Protein AF-A0A2G2F8B9-F1 (afdb_monomer)

Nearest PDB structures (foldseek):
  2kf2-assembly1_A  TM=2.746E-01  e=1.356E+00  Streptomyces coelicolor A3(2)

Mean predicted aligned error: 9.63 Å

Sequence (212 aa):
MRTIKKLKYPLVLLIILLTFEVNGQIKNQSVFVSFLTQANLPSCFQSLEQNHVDELFTFGKTRVERFEISSNYDDMEDVLELNSRENCHDTKRLQIKYVSYLSGEYIFLFREHKDGEHNYGTVKLYEYKDSLWTQGTKITISWKELFDIDEEKLEDLREIDQYPKCMMTFKKTGMRIEIPWELYTYVDGSESNGYVQGRGKQPITIRYSYFL

pLDDT: mean 80.04, std 16.02, range [35.78, 96.56]

Foldseek 3Di:
DDDPPDDPPPVVVVVVVVVVLVVLVVVLLVVVLLDLQADPDQPVSPQDDSVQSVCCVPPQWDDDDPWIKGWDADSQLRKIKIAIPDDSPFFGIWIWGWDQDPVATKIWIWTQTDQLDQFRIKIWMWTQDPSHTDTDDIDTHGLCVVQVDDPVVSVVCNVVSNRFDWDWDRGNFAIWIAGDPVLVPPDDDDPDDRTHDPPDDPRDGDGPVVVD

Solvent-accessible surface area (backbone atoms only — not comparable to full-atom values): 12556 Å² total; per-residue (Å²): 138,85,83,82,87,78,79,80,59,63,64,55,52,49,52,52,54,53,54,53,55,54,53,54,54,54,53,55,51,53,51,52,50,57,42,56,67,66,48,93,51,63,78,84,52,58,80,42,46,71,70,45,50,54,32,25,76,74,68,34,33,34,76,55,94,92,39,46,39,36,41,49,75,42,79,90,49,40,33,43,35,44,40,59,81,52,86,36,93,61,48,58,40,36,38,37,34,63,48,81,53,99,90,46,45,35,36,42,40,36,38,33,32,35,91,85,53,80,38,52,27,36,42,35,34,28,39,60,52,96,94,39,75,42,79,62,60,75,46,77,42,40,47,38,78,77,53,77,45,58,69,70,61,52,49,55,28,53,77,71,73,55,73,85,69,70,45,77,45,80,43,85,71,23,42,34,40,37,69,57,71,83,51,62,68,60,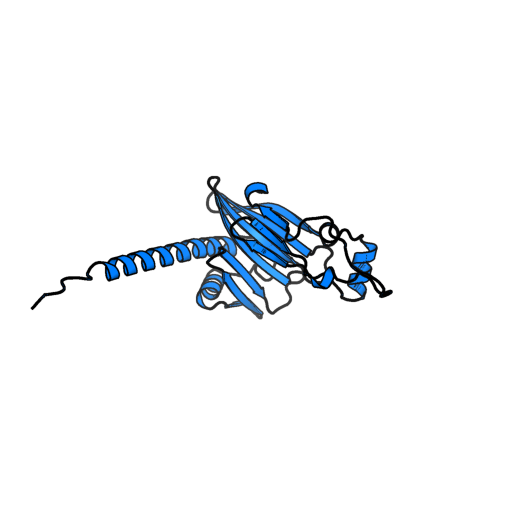77,87,88,71,102,68,86,56,60,55,87,71,94,62,78,76,66,42,70,50,47,54,77,81,80,108

Secondary structure (DSSP, 8-state):
-------SHHHHHHHHHHHHHHHHHHHHHHHHHHHHHHS---HHHHT--HHHHHHHHHHSEEEETTEEEEEEEETTTTEEEEEESS--SSEEEEEEEEEEETTEEEEEEEEEEPTTSSEEEEEEEEEEETTEEEEEEEEEEEHHHHHT--HHHHHHHHHTT-PPP-EEEEETTEEEEE--GGGT---SS-SS-------SPSSEEEEGGGT-

Radius of gyration: 21.94 Å; Cα contacts (8 Å, |Δi|>4): 313; chains: 1; bounding box: 71×53×57 Å

Structure (mmCIF, N/CA/C/O backbone):
data_AF-A0A2G2F8B9-F1
#
_entry.id   AF-A0A2G2F8B9-F1
#
loop_
_atom_site.group_PDB
_atom_site.id
_atom_site.type_symbol
_atom_site.label_atom_id
_atom_site.label_alt_id
_atom_site.label_comp_id
_atom_site.label_asym_id
_atom_site.label_entity_id
_atom_site.label_seq_id
_atom_site.pdbx_PDB_ins_code
_atom_site.Cartn_x
_atom_site.Cartn_y
_atom_site.Cartn_z
_atom_site.occupancy
_atom_site.B_iso_or_equiv
_atom_site.auth_seq_id
_atom_site.auth_comp_id
_atom_site.auth_asym_id
_atom_site.auth_atom_id
_atom_site.pdbx_PDB_model_num
ATOM 1 N N . MET A 1 1 ? -51.353 38.972 9.503 1.00 42.19 1 MET A N 1
ATOM 2 C CA . MET A 1 1 ? -50.030 38.475 9.948 1.00 42.19 1 MET A CA 1
ATOM 3 C C . MET A 1 1 ? -50.022 36.954 9.861 1.00 42.19 1 MET A C 1
ATOM 5 O O . MET A 1 1 ? -50.798 36.325 10.566 1.00 42.19 1 MET A O 1
ATOM 9 N N . ARG A 1 2 ? -49.227 36.358 8.961 1.00 44.78 2 ARG A N 1
ATOM 10 C CA . ARG A 1 2 ? -49.047 34.896 8.870 1.00 44.78 2 ARG A CA 1
ATOM 11 C C . ARG A 1 2 ? -47.758 34.520 9.597 1.00 44.78 2 ARG A C 1
ATOM 13 O O . ARG A 1 2 ? -46.674 34.864 9.145 1.00 44.78 2 ARG A O 1
ATOM 20 N N . THR A 1 3 ? -47.886 33.836 10.726 1.00 47.06 3 THR A N 1
ATOM 21 C CA . THR A 1 3 ? -46.773 33.290 11.505 1.00 47.06 3 THR A CA 1
ATOM 22 C C . THR A 1 3 ? -46.214 32.058 10.798 1.00 47.06 3 THR A C 1
ATOM 24 O O . THR A 1 3 ? -46.845 31.002 10.753 1.00 47.06 3 THR A O 1
ATOM 27 N N . ILE A 1 4 ? -45.016 32.188 10.230 1.00 51.34 4 ILE A N 1
ATOM 28 C CA . ILE A 1 4 ? -44.255 31.067 9.676 1.00 51.34 4 ILE A CA 1
ATOM 29 C C . ILE A 1 4 ? -43.724 30.242 10.857 1.00 51.34 4 ILE A C 1
ATOM 31 O O . ILE A 1 4 ? -42.667 30.525 11.409 1.00 51.34 4 ILE A O 1
ATOM 35 N N . LYS A 1 5 ? -44.467 29.211 11.274 1.00 60.47 5 LYS A N 1
ATOM 36 C CA . LYS A 1 5 ? -43.931 28.121 12.104 1.00 60.47 5 LYS A CA 1
ATOM 37 C C . LYS A 1 5 ? -43.225 27.124 11.186 1.00 60.47 5 LYS A C 1
ATOM 39 O O . LYS A 1 5 ? -43.834 26.134 10.794 1.00 60.47 5 LYS A O 1
ATOM 44 N N . LYS A 1 6 ? -41.973 27.370 10.798 1.00 59.66 6 LYS A N 1
ATOM 45 C CA . LYS A 1 6 ? -41.164 26.367 10.085 1.00 59.66 6 LYS A CA 1
ATOM 46 C C . LYS A 1 6 ? -39.693 26.452 10.497 1.00 59.66 6 LYS A C 1
ATOM 48 O O . LYS A 1 6 ? -39.194 27.537 10.754 1.00 59.66 6 LYS A O 1
ATOM 53 N N . LEU A 1 7 ? -39.057 25.276 10.505 1.00 52.94 7 LEU A N 1
ATOM 54 C CA . LEU A 1 7 ? -37.654 24.952 10.813 1.00 52.94 7 LEU A CA 1
ATOM 55 C C . LEU A 1 7 ? -37.296 24.686 12.295 1.00 52.94 7 LEU A C 1
ATOM 57 O O . LEU A 1 7 ? -36.464 25.365 12.876 1.00 52.94 7 LEU A O 1
ATOM 61 N N . LYS A 1 8 ? -37.838 23.608 12.886 1.00 56.88 8 LYS A N 1
ATOM 62 C CA . LYS A 1 8 ? -37.152 22.876 13.984 1.00 56.88 8 LYS A CA 1
ATOM 63 C C . LYS A 1 8 ? -36.461 21.581 13.524 1.00 56.88 8 LYS A C 1
ATOM 65 O O . LYS A 1 8 ? -35.633 21.040 14.241 1.00 56.88 8 LYS A O 1
ATOM 70 N N . TYR A 1 9 ? -36.769 21.111 12.318 1.00 66.56 9 TYR A N 1
ATOM 71 C CA . TYR A 1 9 ? -36.258 19.853 11.768 1.00 66.56 9 TYR A CA 1
ATOM 72 C C . TYR A 1 9 ? -34.881 19.903 11.072 1.00 66.56 9 TYR A C 1
ATOM 74 O O . TYR A 1 9 ? -34.192 18.889 11.134 1.00 66.56 9 TYR A O 1
ATOM 82 N N . PRO A 1 10 ? -34.414 21.010 10.451 1.00 71.56 10 PRO A N 1
ATOM 83 C CA . PRO A 1 10 ? -33.142 20.965 9.722 1.00 71.56 10 PRO A CA 1
ATOM 84 C C . PRO A 1 10 ? -31.926 20.899 10.650 1.00 71.56 10 PRO A C 1
ATOM 86 O O . PRO A 1 10 ? -30.938 20.273 10.292 1.00 71.56 10 PRO A O 1
ATOM 89 N N . LEU A 1 11 ? -32.008 21.468 11.859 1.00 73.88 11 LEU A N 1
ATOM 90 C CA . LEU A 1 11 ? -30.926 21.390 12.845 1.00 73.88 11 LEU A CA 1
ATOM 91 C C . LEU A 1 11 ? -30.739 19.956 13.368 1.00 73.88 11 LEU A C 1
ATOM 93 O O . LEU A 1 11 ? -29.616 19.492 13.502 1.00 73.88 11 LEU A O 1
ATOM 97 N N . VAL A 1 12 ? -31.840 19.237 13.617 1.00 74.00 12 VAL A N 1
ATOM 98 C CA . VAL A 1 12 ? -31.795 17.840 14.078 1.00 74.00 12 VAL A CA 1
ATOM 99 C C . VAL A 1 12 ? -31.237 16.926 12.986 1.00 74.00 12 VAL A C 1
ATOM 101 O O . VAL A 1 12 ? -30.397 16.084 13.277 1.00 74.00 12 VAL A O 1
ATOM 104 N N . LEU A 1 13 ? -31.643 17.126 11.726 1.00 74.25 13 LEU A N 1
ATOM 105 C CA . LEU A 1 13 ? -31.108 16.366 10.593 1.00 74.25 13 LEU A CA 1
ATOM 106 C C . LEU A 1 13 ? -29.604 16.621 10.394 1.00 74.25 13 LEU A C 1
ATOM 108 O O . LEU A 1 13 ? -28.858 15.675 10.173 1.00 74.25 13 LEU A O 1
ATOM 112 N N . LEU A 1 14 ? -29.160 17.876 10.525 1.00 72.31 14 LEU A N 1
ATOM 113 C CA . LEU A 1 14 ? -27.746 18.246 10.433 1.00 72.31 14 LEU A CA 1
ATOM 114 C C . LEU A 1 14 ? -26.914 17.589 11.544 1.00 72.31 14 LEU A C 1
ATOM 116 O O . LEU A 1 14 ?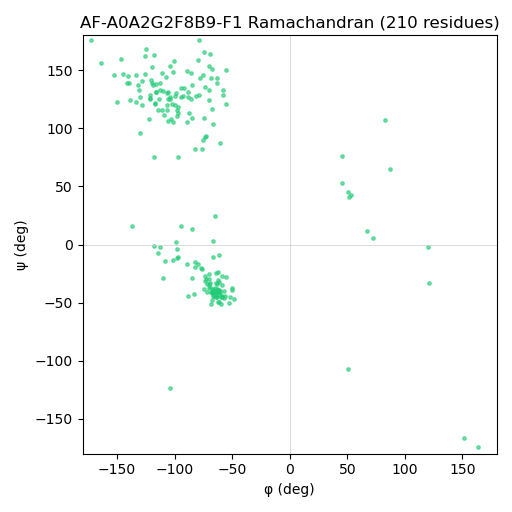 -25.866 17.026 11.256 1.00 72.31 14 LEU A O 1
ATOM 120 N N . ILE A 1 15 ? -27.391 17.609 12.795 1.00 71.19 15 ILE A N 1
ATOM 121 C CA . ILE A 1 15 ? -26.707 16.950 13.921 1.00 71.19 15 ILE A CA 1
ATOM 122 C C . ILE A 1 15 ? -26.610 15.440 13.680 1.00 71.19 15 ILE A C 1
ATOM 124 O O . ILE A 1 15 ? -25.545 14.867 13.877 1.00 71.19 15 ILE A O 1
ATOM 128 N N . ILE A 1 16 ? -27.687 14.801 13.209 1.00 68.38 16 ILE A N 1
ATOM 129 C CA . ILE A 1 16 ? -27.677 13.367 12.894 1.00 68.38 16 ILE A CA 1
ATOM 130 C C . ILE A 1 16 ? -26.649 13.068 11.792 1.00 68.38 16 ILE A C 1
ATOM 132 O O . ILE A 1 16 ? -25.807 12.194 11.987 1.00 68.38 16 ILE A O 1
ATOM 136 N N . LEU A 1 17 ? -26.655 13.813 10.682 1.00 66.56 17 LEU A N 1
ATOM 137 C CA . LEU A 1 17 ? -25.697 13.626 9.583 1.00 66.56 17 LEU A CA 1
ATOM 138 C C . LEU A 1 17 ? -24.242 13.796 10.051 1.00 66.56 17 LEU A C 1
ATOM 140 O O . LEU A 1 17 ? -23.421 12.922 9.788 1.00 66.56 17 LEU A O 1
ATOM 144 N N . LEU A 1 18 ? -23.959 14.835 10.844 1.00 64.19 18 LEU A N 1
ATOM 145 C CA . LEU A 1 18 ? -22.631 15.066 11.423 1.00 64.19 18 LEU A CA 1
ATOM 146 C C . LEU A 1 18 ? -22.196 13.922 12.354 1.00 64.19 18 LEU A C 1
ATOM 148 O O . LEU A 1 18 ? -21.042 13.508 12.323 1.00 64.19 18 LEU A O 1
ATOM 152 N N . THR A 1 19 ? -23.104 13.362 13.163 1.00 62.03 19 THR A N 1
ATOM 153 C CA . THR A 1 19 ? -22.761 12.221 14.037 1.00 62.03 19 THR A CA 1
ATOM 154 C C . THR A 1 19 ? -22.514 10.918 13.273 1.00 62.03 19 THR A C 1
ATOM 156 O O . THR A 1 19 ? -21.724 10.091 13.727 1.00 62.03 19 THR A O 1
ATOM 159 N N . PHE A 1 20 ? -23.157 10.721 12.116 1.00 60.34 20 PHE A N 1
ATOM 160 C CA . PHE A 1 20 ? -22.934 9.540 11.278 1.00 60.34 20 PHE A CA 1
ATOM 161 C C . PHE A 1 20 ? -21.569 9.581 10.581 1.00 60.34 20 PHE A C 1
ATOM 163 O O . PHE A 1 20 ? -20.884 8.558 10.553 1.00 60.34 20 PHE A O 1
ATOM 170 N N . GLU A 1 21 ? -21.153 10.744 10.075 1.00 58.75 21 GLU A N 1
ATOM 171 C CA . GLU A 1 21 ? -19.846 10.911 9.419 1.00 58.75 21 GLU A CA 1
ATOM 172 C C . GLU A 1 21 ? -18.686 10.724 10.408 1.00 58.75 21 GLU A C 1
ATOM 174 O O . GLU A 1 21 ? -17.759 9.957 10.143 1.00 58.75 21 GLU A O 1
ATOM 179 N N . VAL A 1 22 ? -18.788 11.318 11.604 1.00 61.47 22 VAL A N 1
ATOM 180 C CA . VAL A 1 22 ? -17.740 11.218 12.635 1.00 61.47 22 VAL A CA 1
ATOM 181 C C . VAL A 1 22 ? -17.544 9.772 13.116 1.00 61.47 22 VAL A C 1
ATOM 183 O O . VAL A 1 22 ? -16.411 9.327 13.300 1.00 61.47 22 VAL A O 1
ATOM 186 N N . ASN A 1 23 ? -18.620 8.993 13.263 1.00 61.44 23 ASN A N 1
ATOM 187 C CA . ASN A 1 23 ? -18.519 7.603 13.725 1.00 61.44 23 ASN A CA 1
ATOM 188 C C . ASN A 1 23 ? -17.875 6.658 12.695 1.00 61.44 23 ASN A C 1
ATOM 190 O O . ASN A 1 23 ? -17.182 5.718 13.088 1.00 61.44 23 ASN A O 1
ATOM 194 N N . GLY A 1 24 ? -18.088 6.887 11.394 1.00 59.81 24 GLY A N 1
ATOM 195 C CA . GLY A 1 24 ? -17.458 6.087 10.338 1.00 59.81 24 GLY A CA 1
ATOM 196 C C . GLY A 1 24 ? -15.942 6.287 10.293 1.00 59.81 24 GLY A C 1
ATOM 197 O O . GLY A 1 24 ? -15.186 5.315 10.266 1.00 59.81 24 GLY A O 1
ATOM 198 N N . GLN A 1 25 ? -15.504 7.544 10.385 1.00 64.06 25 GLN A N 1
ATOM 199 C CA . GLN A 1 25 ? -14.089 7.910 10.361 1.00 64.06 25 GLN A CA 1
ATOM 200 C C . GLN A 1 25 ? -13.322 7.341 11.565 1.00 64.06 25 GLN A C 1
ATOM 202 O O . GLN A 1 25 ? -12.259 6.742 11.393 1.00 64.06 25 GLN A O 1
ATOM 207 N N . ILE A 1 26 ? -13.885 7.451 12.775 1.00 68.69 26 ILE A N 1
ATOM 208 C CA . ILE A 1 26 ? -13.261 6.932 14.007 1.00 68.69 26 ILE A CA 1
ATOM 209 C C . ILE A 1 26 ? -13.088 5.409 13.943 1.00 68.69 26 ILE A C 1
ATOM 211 O O . ILE A 1 26 ? -12.054 4.882 14.363 1.00 68.69 26 ILE A O 1
ATOM 215 N N . LYS A 1 27 ? -14.073 4.686 13.388 1.00 74.44 27 LYS A N 1
ATOM 216 C CA . LYS A 1 27 ? -13.993 3.226 13.273 1.00 74.44 27 LYS A CA 1
ATOM 217 C C . LYS A 1 27 ? -12.814 2.810 12.392 1.00 74.44 27 LYS A C 1
ATOM 219 O O . LYS A 1 27 ? -12.010 1.983 12.818 1.00 74.44 27 LYS A O 1
ATOM 224 N N . ASN A 1 28 ? -12.675 3.400 11.208 1.00 78.44 28 ASN A N 1
ATOM 225 C CA . ASN A 1 28 ? -11.636 2.988 10.262 1.00 78.44 28 ASN A CA 1
ATOM 226 C C . ASN A 1 28 ? -10.233 3.365 10.757 1.00 78.44 28 ASN A C 1
ATOM 228 O O . ASN A 1 28 ? -9.314 2.557 10.646 1.00 78.44 28 ASN A O 1
ATOM 232 N N . GLN A 1 29 ? -10.074 4.516 11.416 1.00 83.81 29 GLN A N 1
ATOM 233 C CA . GLN A 1 29 ? -8.803 4.878 12.055 1.00 83.81 29 GLN A CA 1
ATOM 234 C C . GLN A 1 29 ? -8.373 3.850 13.110 1.00 83.81 29 GLN A C 1
ATOM 236 O O . GLN A 1 29 ? -7.225 3.411 13.102 1.00 83.81 29 GLN A O 1
ATOM 241 N N . SER A 1 30 ? -9.297 3.387 13.962 1.00 88.00 30 SER A N 1
ATOM 242 C CA . SER A 1 30 ? -8.977 2.390 14.997 1.00 88.00 30 SER A CA 1
ATOM 243 C C . SER A 1 30 ? -8.469 1.058 14.420 1.00 88.00 30 SER A C 1
ATOM 245 O O . SER A 1 30 ? -7.589 0.417 14.997 1.00 88.00 30 SER A O 1
ATOM 247 N N . VAL A 1 31 ? -8.959 0.676 13.236 1.00 92.00 31 VAL A N 1
ATOM 248 C CA . VAL A 1 31 ? -8.515 -0.515 12.499 1.00 92.00 31 VAL A CA 1
ATOM 249 C C . VAL A 1 31 ? -7.075 -0.356 12.013 1.00 92.00 31 VAL A C 1
ATOM 251 O O . VAL A 1 31 ? -6.252 -1.244 12.236 1.00 92.00 31 VAL A O 1
ATOM 254 N N . PHE A 1 32 ? -6.736 0.780 11.398 1.00 92.31 32 PHE A N 1
ATOM 255 C CA . PHE A 1 32 ? -5.363 1.047 10.964 1.00 92.31 32 PHE A CA 1
ATOM 256 C C . PHE A 1 32 ? -4.393 1.150 12.140 1.00 92.31 32 PHE A C 1
ATOM 258 O O . PHE A 1 32 ? -3.279 0.648 12.042 1.00 92.31 32 PHE A O 1
ATOM 265 N N . VAL A 1 33 ? -4.818 1.741 13.258 1.00 90.94 33 VAL A N 1
ATOM 266 C CA . VAL A 1 33 ? -4.025 1.794 14.494 1.00 90.94 33 VAL A CA 1
ATOM 267 C C . VAL A 1 33 ? -3.697 0.385 14.993 1.00 90.94 33 VAL A C 1
ATOM 269 O O . VAL A 1 33 ? -2.532 0.050 15.213 1.00 90.94 33 VAL A O 1
ATOM 272 N N . SER A 1 34 ? -4.720 -0.465 15.106 1.00 92.69 34 SER A N 1
ATOM 273 C CA . SER A 1 34 ? -4.569 -1.876 15.478 1.00 92.69 34 SER A CA 1
ATOM 274 C C . SER A 1 34 ? -3.630 -2.623 14.524 1.00 92.69 34 SER A C 1
ATOM 276 O O . SER A 1 34 ? -2.791 -3.410 14.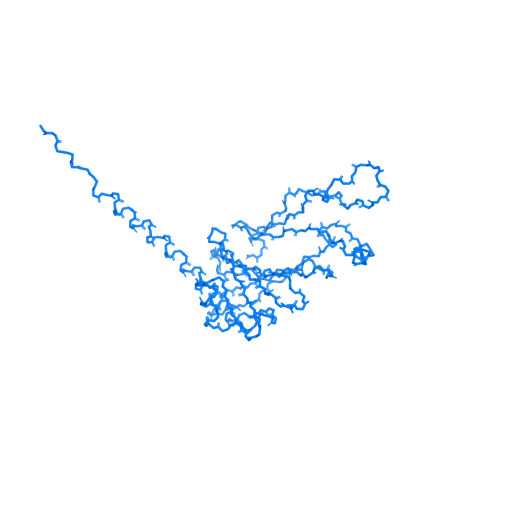955 1.00 92.69 34 SER A O 1
ATOM 278 N N . PHE A 1 35 ? -3.723 -2.349 13.223 1.00 94.69 35 PHE A N 1
ATOM 279 C CA . PHE A 1 35 ? -2.860 -2.971 12.226 1.00 94.69 35 PHE A CA 1
ATOM 280 C C . PHE A 1 35 ? -1.404 -2.518 12.324 1.00 94.69 35 PHE A C 1
ATOM 282 O O . PHE A 1 35 ? -0.510 -3.358 12.383 1.00 94.69 35 PHE A O 1
ATOM 289 N N . LEU A 1 36 ? -1.151 -1.208 12.354 1.00 93.38 36 LEU A N 1
ATOM 290 C CA . LEU A 1 36 ? 0.204 -0.650 12.332 1.00 93.38 36 LEU A CA 1
ATOM 291 C C . LEU A 1 36 ? 1.036 -1.062 13.549 1.00 93.38 36 LEU A C 1
ATOM 293 O O . LEU A 1 36 ? 2.245 -1.219 13.427 1.00 93.38 36 LEU A O 1
ATOM 297 N N . THR A 1 37 ? 0.388 -1.279 14.692 1.00 89.25 37 THR A N 1
ATOM 298 C CA . THR A 1 37 ? 1.048 -1.689 15.941 1.00 89.25 37 THR A CA 1
ATOM 299 C C . THR A 1 37 ? 1.333 -3.192 16.028 1.00 89.25 37 THR A C 1
ATOM 301 O O . THR A 1 37 ? 2.175 -3.604 16.822 1.00 89.25 37 THR A O 1
ATOM 304 N N . GLN A 1 38 ? 0.656 -4.025 15.229 1.00 87.81 38 GLN A N 1
ATOM 305 C CA . GLN A 1 38 ? 0.784 -5.491 15.276 1.00 87.81 38 GLN A CA 1
ATOM 306 C C . GLN A 1 38 ? 1.482 -6.089 14.051 1.00 87.81 38 GLN A C 1
ATOM 308 O O . GLN A 1 38 ? 2.070 -7.170 14.126 1.00 87.81 38 GLN A O 1
ATOM 313 N N . ALA A 1 39 ? 1.367 -5.439 12.894 1.00 86.00 39 ALA A N 1
ATOM 314 C CA . ALA A 1 39 ? 1.809 -6.004 11.633 1.00 86.00 39 ALA A CA 1
ATOM 315 C C . ALA A 1 39 ? 3.335 -5.979 11.491 1.00 86.00 39 ALA A C 1
ATOM 317 O O . ALA A 1 39 ? 4.019 -5.031 11.870 1.00 86.00 39 ALA A O 1
ATOM 318 N N . ASN A 1 40 ? 3.874 -6.998 10.820 1.00 84.69 40 ASN A N 1
ATOM 319 C CA . ASN A 1 40 ? 5.262 -6.988 10.370 1.00 84.69 40 ASN A CA 1
ATOM 320 C C . ASN A 1 40 ? 5.413 -6.084 9.131 1.00 84.69 40 ASN A C 1
ATOM 322 O O . ASN A 1 40 ? 5.359 -6.553 7.985 1.00 84.69 40 ASN A O 1
ATOM 326 N N . LEU A 1 41 ? 5.532 -4.780 9.376 1.00 88.25 41 LEU A N 1
ATOM 327 C CA . LEU A 1 41 ? 5.748 -3.750 8.360 1.00 88.25 41 LEU A CA 1
ATOM 328 C C . LEU A 1 41 ? 7.197 -3.777 7.830 1.00 88.25 41 LEU A C 1
ATOM 330 O O . LEU A 1 41 ? 8.064 -4.412 8.433 1.00 88.25 41 LEU A O 1
ATOM 334 N N . PRO A 1 42 ? 7.503 -3.114 6.696 1.00 85.69 42 PRO A N 1
ATOM 335 C CA . PRO A 1 42 ? 8.890 -2.886 6.286 1.00 85.69 42 PRO A CA 1
ATOM 336 C C . PRO A 1 42 ? 9.688 -2.180 7.390 1.00 85.69 42 PRO A C 1
ATOM 338 O O . PRO A 1 42 ? 9.118 -1.384 8.129 1.00 85.69 42 PRO A O 1
ATOM 341 N N . SER A 1 43 ? 10.999 -2.424 7.476 1.00 86.69 43 SER A N 1
ATOM 342 C CA . SER A 1 43 ? 11.860 -1.977 8.592 1.00 86.69 43 SER A CA 1
ATOM 343 C C . SER A 1 43 ? 11.730 -0.494 8.948 1.00 86.69 43 SER A C 1
ATOM 345 O O . SER A 1 43 ? 11.664 -0.147 10.120 1.00 86.69 43 SER A O 1
ATOM 347 N N . CYS A 1 44 ? 11.600 0.381 7.952 1.00 86.06 44 CYS A N 1
ATOM 348 C CA . CYS A 1 44 ? 11.416 1.819 8.159 1.00 86.06 44 CYS A CA 1
ATOM 349 C C . CYS A 1 44 ? 10.079 2.216 8.820 1.00 86.06 44 CYS A C 1
ATOM 351 O O . CYS A 1 44 ? 9.917 3.364 9.217 1.00 86.06 44 CYS A O 1
ATOM 353 N N . PHE A 1 45 ? 9.133 1.287 8.952 1.00 88.69 45 PHE A N 1
ATOM 354 C CA . PHE A 1 45 ? 7.847 1.476 9.624 1.00 88.69 45 PHE A CA 1
ATOM 355 C C . PHE A 1 45 ? 7.674 0.551 10.843 1.00 88.69 45 PHE A C 1
ATOM 357 O O . PHE A 1 45 ? 6.652 0.633 11.513 1.00 88.69 45 PHE A O 1
ATOM 364 N N . GLN A 1 46 ? 8.645 -0.321 11.154 1.00 85.19 46 GLN A N 1
ATOM 365 C CA . GLN A 1 46 ? 8.546 -1.268 12.279 1.00 85.19 46 GLN A CA 1
ATOM 366 C C . GLN A 1 46 ? 8.610 -0.589 13.653 1.00 85.19 46 GLN A C 1
ATOM 368 O O . GLN A 1 46 ? 8.064 -1.119 14.612 1.00 85.19 46 GLN A O 1
ATOM 373 N N . SER A 1 47 ? 9.237 0.586 13.751 1.00 82.88 47 SER A N 1
ATOM 374 C CA . SER A 1 47 ? 9.374 1.342 15.007 1.00 82.88 47 SER A CA 1
ATOM 375 C C . SER A 1 47 ? 8.163 2.241 15.323 1.00 82.88 47 SER A C 1
ATOM 377 O O . SER A 1 47 ? 8.248 3.126 16.175 1.00 82.88 47 SER A O 1
ATOM 379 N N . LEU A 1 48 ? 7.035 2.066 14.623 1.00 88.00 48 LEU A N 1
ATOM 380 C CA . LEU A 1 48 ? 5.807 2.824 14.873 1.00 88.00 48 LEU A CA 1
ATOM 381 C C . LEU A 1 48 ? 5.093 2.330 16.140 1.00 88.00 48 LEU A C 1
ATOM 383 O O . LEU A 1 48 ? 4.237 1.452 16.106 1.00 88.00 48 LEU A O 1
ATOM 387 N N . GLU A 1 49 ? 5.443 2.934 17.269 1.00 89.00 49 GLU A N 1
ATOM 388 C CA . GLU A 1 49 ? 4.675 2.848 18.516 1.00 89.00 49 GLU A CA 1
ATOM 389 C C . GLU A 1 49 ? 3.327 3.598 18.449 1.00 89.00 49 GLU A C 1
ATOM 391 O O . GLU A 1 49 ? 3.099 4.443 17.581 1.00 89.00 49 GLU A O 1
ATOM 396 N N . GLN A 1 50 ? 2.430 3.309 19.401 1.00 88.25 50 GLN A N 1
ATOM 397 C CA . GLN A 1 50 ? 1.065 3.853 19.457 1.00 88.25 50 GLN A CA 1
ATOM 398 C C . GLN A 1 50 ? 1.017 5.388 19.361 1.00 88.25 50 GLN A C 1
ATOM 400 O O . GLN A 1 50 ? 0.238 5.929 18.584 1.00 88.25 50 GLN A O 1
ATOM 405 N N . ASN A 1 51 ? 1.883 6.086 20.099 1.00 89.50 51 ASN A N 1
ATOM 406 C CA . ASN A 1 51 ? 1.982 7.548 20.079 1.00 89.50 51 ASN A CA 1
ATOM 407 C C . ASN A 1 51 ? 2.338 8.095 18.685 1.00 89.50 51 ASN A C 1
ATOM 409 O O . ASN A 1 51 ? 1.770 9.099 18.264 1.00 89.50 51 ASN A O 1
ATOM 413 N N . HIS A 1 52 ? 3.234 7.434 17.946 1.00 92.69 52 HIS A N 1
ATOM 414 C CA . HIS A 1 52 ? 3.579 7.828 16.579 1.00 92.69 52 HIS A CA 1
ATOM 415 C C . HIS A 1 52 ? 2.391 7.644 15.635 1.00 92.69 52 HIS A C 1
ATOM 417 O O . HIS A 1 52 ? 2.148 8.476 14.762 1.00 92.69 52 HIS A O 1
ATOM 423 N N . VAL A 1 53 ? 1.633 6.560 15.808 1.00 90.31 53 VAL A N 1
ATOM 424 C CA . VAL A 1 53 ? 0.434 6.309 15.007 1.00 90.31 53 VAL A CA 1
ATOM 425 C C . VAL A 1 53 ? -0.646 7.356 15.297 1.00 90.31 53 VAL A C 1
ATOM 427 O O . VAL A 1 53 ? -1.235 7.895 14.359 1.00 90.31 53 VAL A O 1
ATOM 430 N N . ASP A 1 54 ? -0.855 7.714 16.565 1.00 88.94 54 ASP A N 1
ATOM 431 C CA . ASP A 1 54 ? -1.792 8.773 16.959 1.00 88.94 54 ASP A CA 1
ATOM 432 C C . ASP A 1 54 ? -1.400 10.130 16.338 1.00 88.94 54 ASP A C 1
ATOM 434 O O . ASP A 1 54 ? -2.252 10.859 15.814 1.00 88.94 54 ASP A O 1
ATOM 438 N N . GLU A 1 55 ? -0.103 10.456 16.325 1.00 92.38 55 GLU A N 1
ATOM 439 C CA . GLU A 1 55 ? 0.429 11.644 15.648 1.00 92.38 55 GLU A CA 1
ATOM 440 C C . GLU A 1 55 ? 0.226 11.598 14.129 1.00 92.38 55 GLU A C 1
ATOM 442 O O . GLU A 1 55 ? -0.129 12.617 13.534 1.00 92.38 55 GLU A O 1
ATOM 447 N N . LEU A 1 56 ? 0.396 10.435 13.488 1.00 92.56 56 LEU A N 1
ATOM 448 C CA . LEU A 1 56 ? 0.156 10.285 12.051 1.00 92.56 56 LEU A CA 1
ATOM 449 C C . LEU A 1 56 ? -1.290 10.631 11.692 1.00 92.56 56 LEU A C 1
ATOM 451 O O . LEU A 1 56 ? -1.495 11.391 10.750 1.00 92.56 56 LEU A O 1
ATOM 455 N N . PHE A 1 57 ? -2.274 10.156 12.456 1.00 88.62 57 PHE A N 1
ATOM 456 C CA . PHE A 1 57 ? -3.682 10.477 12.197 1.00 88.62 57 PHE A CA 1
ATOM 457 C C . PHE A 1 57 ? -4.063 11.913 12.567 1.00 88.62 57 PHE A C 1
ATOM 459 O O . PHE A 1 57 ? -4.927 12.500 11.916 1.00 88.62 57 PHE A O 1
ATOM 466 N N . THR A 1 58 ? -3.427 12.490 13.588 1.00 88.62 58 THR A N 1
ATOM 467 C CA . THR A 1 58 ? -3.763 13.838 14.077 1.00 88.62 58 THR A CA 1
ATOM 468 C C . THR A 1 58 ? -3.087 14.938 13.259 1.00 88.62 58 THR A C 1
ATOM 470 O O . THR A 1 58 ? -3.701 15.956 12.944 1.00 88.62 58 THR A O 1
ATOM 473 N N . PHE A 1 59 ? -1.813 14.748 12.916 1.00 92.56 59 PHE A N 1
ATOM 474 C CA . PHE A 1 59 ? -0.961 15.768 12.300 1.00 92.56 59 PHE A CA 1
ATOM 475 C C . PHE A 1 59 ? -0.541 15.430 10.867 1.00 92.56 59 PHE A C 1
ATOM 477 O O . PHE A 1 59 ? 0.097 16.256 10.212 1.00 92.56 59 PHE A O 1
ATOM 484 N N . GLY A 1 60 ? -0.846 14.224 10.378 1.00 93.25 60 GLY A N 1
ATOM 485 C CA . GLY A 1 60 ? -0.395 13.747 9.069 1.00 93.25 60 GLY A CA 1
ATOM 486 C C . GLY A 1 60 ? 1.095 13.407 9.026 1.00 93.25 60 GLY A C 1
ATOM 487 O O . GLY A 1 60 ? 1.629 13.121 7.958 1.00 93.25 60 GLY A O 1
ATOM 488 N N . LYS A 1 61 ? 1.808 13.457 10.157 1.00 94.94 61 LYS A N 1
ATOM 489 C CA . LYS A 1 61 ? 3.239 13.147 10.241 1.00 94.94 61 LYS A CA 1
ATOM 490 C C . LYS A 1 61 ? 3.692 12.901 11.672 1.00 94.94 61 LYS A C 1
ATOM 492 O O . LYS A 1 61 ? 3.110 13.436 12.607 1.00 94.94 61 LYS A O 1
ATOM 497 N N . THR A 1 62 ? 4.781 12.160 11.811 1.00 94.31 62 THR A N 1
ATOM 498 C CA . THR A 1 62 ? 5.464 11.900 13.079 1.00 94.31 62 THR A CA 1
ATOM 499 C C . THR A 1 62 ? 6.968 11.771 12.843 1.00 94.31 62 THR A C 1
ATOM 501 O O . THR A 1 62 ? 7.425 11.519 11.720 1.00 94.31 62 THR A O 1
ATOM 504 N N . ARG A 1 63 ? 7.754 11.960 13.901 1.00 91.19 63 ARG A N 1
ATOM 505 C CA . ARG A 1 63 ? 9.201 11.755 13.872 1.00 91.19 63 ARG A CA 1
ATOM 506 C C . ARG A 1 63 ? 9.534 10.476 14.624 1.00 91.19 63 ARG A C 1
ATOM 508 O O . ARG A 1 63 ? 9.309 10.404 15.825 1.00 91.19 63 ARG A O 1
ATOM 515 N N . VAL A 1 64 ? 10.143 9.523 13.928 1.00 88.38 64 VAL A N 1
ATOM 516 C CA . VAL A 1 64 ? 10.636 8.276 14.517 1.00 88.38 64 VAL A CA 1
ATOM 517 C C . VAL A 1 64 ? 12.154 8.320 14.482 1.00 88.38 64 VAL A C 1
ATOM 519 O O . VAL A 1 64 ? 12.765 8.398 13.417 1.00 88.38 64 VAL A O 1
ATOM 522 N N . GLU A 1 65 ? 12.775 8.340 15.661 1.00 86.56 65 GLU A N 1
ATOM 523 C CA . GLU A 1 65 ? 14.224 8.495 15.816 1.00 86.56 65 GLU A CA 1
ATOM 524 C C . GLU A 1 65 ? 14.781 9.708 15.027 1.00 86.56 65 GLU A C 1
ATOM 526 O O . GLU A 1 65 ? 14.605 10.873 15.410 1.00 86.56 65 GLU A O 1
ATOM 531 N N . ARG A 1 66 ? 15.490 9.449 13.919 1.00 85.44 66 ARG A N 1
ATOM 532 C CA . ARG A 1 66 ? 16.155 10.467 13.095 1.00 85.44 66 ARG A CA 1
ATOM 533 C C . ARG A 1 66 ? 15.359 10.883 11.861 1.00 85.44 66 ARG A C 1
ATOM 535 O O . ARG A 1 66 ? 15.685 11.934 11.314 1.00 85.44 66 ARG A O 1
ATOM 542 N N . PHE A 1 67 ? 14.300 10.164 11.495 1.00 88.38 67 PHE A N 1
ATOM 543 C CA . PHE A 1 67 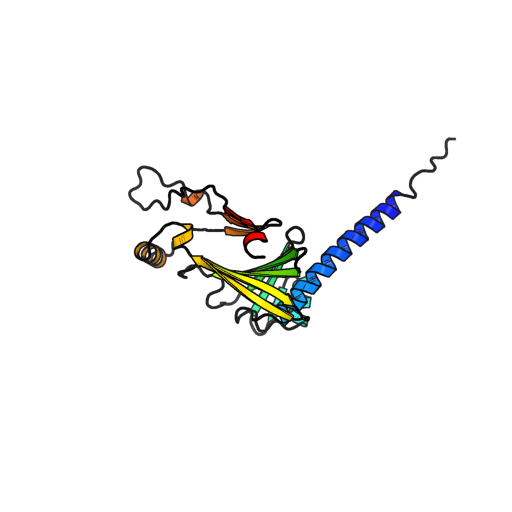? 13.559 10.385 10.254 1.00 88.38 67 PHE A CA 1
ATOM 544 C C . PHE A 1 67 ? 12.096 10.791 10.483 1.00 88.38 67 PHE A C 1
ATOM 546 O O . PHE A 1 67 ? 11.543 10.665 11.575 1.00 88.38 67 PHE A O 1
ATOM 553 N N . GLU A 1 68 ? 11.479 11.347 9.439 1.00 91.75 68 GLU A N 1
ATOM 554 C CA . GLU A 1 68 ? 10.072 11.760 9.430 1.00 91.75 68 GLU A CA 1
ATOM 555 C C . GLU A 1 68 ? 9.266 10.776 8.580 1.00 91.75 68 GLU A C 1
ATOM 557 O O . GLU A 1 68 ? 9.634 10.486 7.435 1.00 91.75 68 GLU A O 1
ATOM 562 N N . ILE A 1 69 ? 8.158 10.303 9.145 1.00 92.62 69 ILE A N 1
ATOM 563 C CA . ILE A 1 69 ? 7.118 9.570 8.431 1.00 92.62 69 ILE A CA 1
ATOM 564 C C . ILE A 1 69 ? 5.938 10.520 8.266 1.00 92.62 69 ILE A C 1
ATOM 566 O O . ILE A 1 69 ? 5.500 11.145 9.230 1.00 92.62 69 ILE A O 1
ATOM 570 N N . SER A 1 70 ? 5.403 10.614 7.057 1.00 94.44 70 SER A N 1
ATOM 571 C CA . SER A 1 70 ? 4.151 11.312 6.777 1.00 94.44 70 SER A CA 1
ATOM 572 C C . SER A 1 70 ? 3.069 10.318 6.390 1.00 94.44 70 SER A C 1
ATOM 574 O O . SER A 1 70 ? 3.359 9.316 5.732 1.00 94.44 70 SER A O 1
ATOM 576 N N . SER A 1 71 ? 1.828 10.629 6.740 1.00 94.75 71 SER A N 1
ATOM 577 C CA . SER A 1 71 ? 0.659 9.894 6.291 1.00 94.75 71 SER A CA 1
ATOM 578 C C . SER A 1 71 ? -0.306 10.773 5.508 1.00 94.75 71 SER A C 1
ATOM 580 O O . SER A 1 71 ? -0.376 11.987 5.699 1.00 94.75 71 SER A O 1
ATOM 582 N N . ASN A 1 72 ? -1.059 10.133 4.623 1.00 94.56 72 ASN A N 1
ATOM 583 C CA . ASN A 1 72 ? -2.226 10.711 3.981 1.00 94.56 72 ASN A CA 1
ATOM 584 C C . ASN A 1 72 ? -3.358 9.683 4.043 1.00 94.56 72 ASN A C 1
ATOM 586 O O . ASN A 1 72 ? -3.183 8.558 3.575 1.00 94.56 72 ASN A O 1
ATOM 590 N N . TYR A 1 73 ? -4.489 10.053 4.639 1.00 91.81 73 TYR A N 1
ATOM 591 C CA . TYR A 1 73 ? -5.653 9.180 4.760 1.00 91.81 73 TYR A CA 1
ATOM 592 C C . TYR A 1 73 ? -6.752 9.640 3.802 1.00 91.81 73 TYR A C 1
ATOM 594 O O . TYR A 1 73 ? -7.278 10.741 3.949 1.00 91.81 73 TYR A O 1
ATOM 602 N N . ASP A 1 74 ? -7.082 8.794 2.828 1.00 91.44 74 ASP A N 1
ATOM 603 C CA . ASP A 1 74 ? -8.245 8.951 1.954 1.00 91.44 74 ASP A CA 1
ATOM 604 C C . ASP A 1 74 ? -9.438 8.259 2.622 1.00 91.44 74 ASP A C 1
ATOM 606 O O . ASP A 1 74 ? -9.511 7.030 2.682 1.00 91.44 74 AS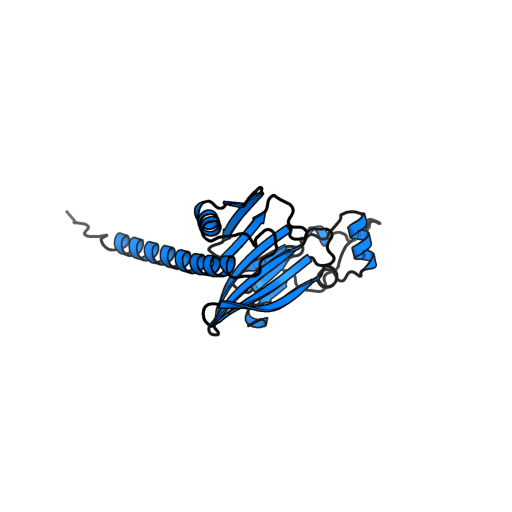P A O 1
ATOM 610 N N . ASP A 1 75 ? -10.346 9.061 3.169 1.00 87.06 75 ASP A N 1
ATOM 611 C CA . ASP A 1 75 ? -11.538 8.621 3.890 1.00 87.06 75 ASP A CA 1
ATOM 612 C C . ASP A 1 75 ? -12.625 8.055 2.968 1.00 87.06 75 ASP A C 1
ATOM 614 O O . ASP A 1 75 ? -13.406 7.201 3.383 1.00 87.06 75 ASP A O 1
ATOM 618 N N . MET A 1 76 ? -12.670 8.490 1.709 1.00 87.50 76 MET A N 1
ATOM 619 C CA . MET A 1 76 ? -13.627 7.983 0.727 1.00 87.50 76 MET A CA 1
ATOM 620 C C . MET A 1 76 ? -13.251 6.581 0.250 1.00 87.50 76 MET A C 1
ATOM 622 O O . MET A 1 76 ? -14.125 5.744 -0.001 1.00 87.50 76 MET A O 1
ATOM 626 N N . GLU A 1 77 ? -11.952 6.337 0.088 1.00 90.62 77 GLU A N 1
ATOM 627 C CA . GLU A 1 77 ? -11.419 5.063 -0.385 1.00 90.62 77 GLU A CA 1
ATOM 628 C C . GLU A 1 77 ? -10.933 4.164 0.762 1.00 90.62 77 GLU A C 1
ATOM 630 O O . GLU A 1 77 ? -10.556 3.029 0.490 1.00 90.62 77 GLU A O 1
ATOM 635 N N . ASP A 1 78 ? -10.957 4.612 2.021 1.00 91.94 78 ASP A N 1
ATOM 636 C CA . ASP A 1 78 ? -10.334 3.986 3.204 1.00 91.94 78 ASP A CA 1
ATOM 637 C C . ASP A 1 78 ? -8.898 3.511 2.939 1.00 91.94 78 ASP A C 1
ATOM 639 O O . ASP A 1 78 ? -8.563 2.333 3.128 1.00 91.94 78 ASP A O 1
ATOM 643 N N . VAL A 1 79 ? -8.058 4.418 2.441 1.00 94.62 79 VAL A N 1
ATOM 644 C CA . VAL A 1 79 ? -6.651 4.145 2.126 1.00 94.62 79 VAL A CA 1
ATOM 645 C C . VAL A 1 79 ? -5.763 5.013 2.998 1.00 94.62 79 VAL A C 1
ATOM 647 O O . VAL A 1 79 ? -5.824 6.236 2.935 1.00 94.62 79 VAL A O 1
ATOM 650 N N . LEU A 1 80 ? -4.891 4.379 3.775 1.00 95.12 80 LEU A N 1
ATOM 651 C CA . LEU A 1 80 ? -3.793 5.048 4.455 1.00 95.12 80 LEU A CA 1
ATOM 652 C C . LEU A 1 80 ? -2.520 4.898 3.626 1.00 95.12 80 LEU A C 1
ATOM 654 O O . LEU A 1 80 ? -2.028 3.790 3.420 1.00 95.12 80 LEU A O 1
ATOM 658 N N . GLU A 1 81 ? -1.964 6.012 3.179 1.00 95.31 81 GLU A N 1
ATOM 659 C CA . GLU A 1 81 ? -0.651 6.058 2.551 1.00 95.31 81 GLU A CA 1
ATOM 660 C C . GLU A 1 81 ? 0.395 6.507 3.571 1.00 95.31 81 GLU A C 1
ATOM 662 O O . GLU A 1 81 ? 0.203 7.516 4.245 1.00 95.31 81 GLU A O 1
ATOM 667 N N . LEU A 1 82 ? 1.502 5.770 3.672 1.00 93.88 82 LEU A N 1
ATOM 668 C CA . LEU A 1 82 ? 2.664 6.108 4.484 1.00 93.88 82 LEU A CA 1
ATOM 669 C C . LEU A 1 82 ? 3.879 6.333 3.584 1.00 93.88 82 LEU A C 1
ATOM 671 O O . LEU A 1 82 ? 4.222 5.503 2.736 1.00 93.88 82 LEU A O 1
ATOM 675 N N . ASN A 1 83 ? 4.562 7.447 3.826 1.00 91.75 83 ASN A N 1
ATOM 676 C CA . ASN A 1 83 ? 5.777 7.845 3.130 1.00 91.75 83 ASN A CA 1
ATOM 677 C C . ASN A 1 83 ? 6.863 8.173 4.163 1.00 91.75 83 ASN A C 1
ATOM 679 O O . ASN A 1 83 ? 6.575 8.786 5.189 1.00 91.75 83 ASN A O 1
ATOM 683 N N . SER A 1 84 ? 8.109 7.783 3.895 1.00 89.12 84 SER A N 1
ATOM 684 C CA . SER A 1 84 ? 9.268 8.129 4.731 1.00 89.12 84 SER A CA 1
ATOM 685 C C . SER A 1 84 ? 10.233 9.001 3.937 1.00 89.12 84 SER A C 1
ATOM 687 O O . SER A 1 84 ? 10.482 8.735 2.761 1.00 89.12 84 SER A O 1
ATOM 689 N N . ARG A 1 85 ? 10.779 10.046 4.572 1.00 80.12 85 ARG A N 1
ATOM 690 C CA . ARG A 1 85 ? 11.791 10.919 3.946 1.00 80.12 85 ARG A CA 1
ATOM 691 C C . ARG A 1 85 ? 13.190 10.304 3.903 1.00 80.12 85 ARG A C 1
ATOM 693 O O . ARG A 1 85 ? 14.014 10.762 3.117 1.00 80.12 85 ARG A O 1
ATOM 700 N N . GLU A 1 86 ? 13.471 9.305 4.736 1.00 75.81 86 GLU A N 1
ATOM 701 C CA . GLU A 1 86 ? 14.744 8.580 4.705 1.00 75.81 86 GLU A CA 1
ATOM 702 C C . GLU A 1 86 ? 14.616 7.234 3.986 1.00 75.81 86 GLU A C 1
ATOM 704 O O . GLU A 1 86 ? 13.529 6.673 3.844 1.00 75.81 86 GLU A O 1
ATOM 709 N N . ASN A 1 87 ? 15.757 6.726 3.510 1.00 61.91 87 ASN A N 1
ATOM 710 C CA . ASN A 1 87 ? 15.869 5.543 2.664 1.00 61.91 87 ASN A CA 1
ATOM 711 C C . ASN A 1 87 ? 15.324 4.270 3.337 1.00 61.91 87 ASN A C 1
ATOM 713 O O . ASN A 1 87 ? 16.086 3.461 3.862 1.00 61.91 87 ASN A O 1
ATOM 717 N N . CYS A 1 88 ? 14.021 4.004 3.202 1.00 78.25 88 CYS A N 1
ATOM 718 C CA . CYS A 1 88 ? 13.543 2.624 3.177 1.00 78.25 88 CYS A CA 1
ATOM 719 C C . CYS A 1 88 ? 14.321 1.916 2.056 1.00 78.25 88 CYS A C 1
ATOM 721 O O . CYS A 1 88 ? 14.296 2.388 0.918 1.00 78.25 88 CYS A O 1
ATOM 723 N N . HIS A 1 89 ? 15.061 0.852 2.376 1.00 77.94 89 HIS A N 1
ATOM 724 C CA . HIS A 1 89 ? 16.051 0.252 1.469 1.00 77.94 89 HIS A CA 1
ATOM 725 C C . HIS A 1 89 ? 15.483 0.015 0.057 1.00 77.94 89 HIS A C 1
ATOM 727 O O . HIS A 1 89 ? 16.061 0.463 -0.924 1.00 77.94 89 HIS A O 1
ATOM 733 N N . ASP A 1 90 ? 14.288 -0.565 -0.009 1.00 84.50 90 ASP A N 1
ATOM 734 C CA . ASP A 1 9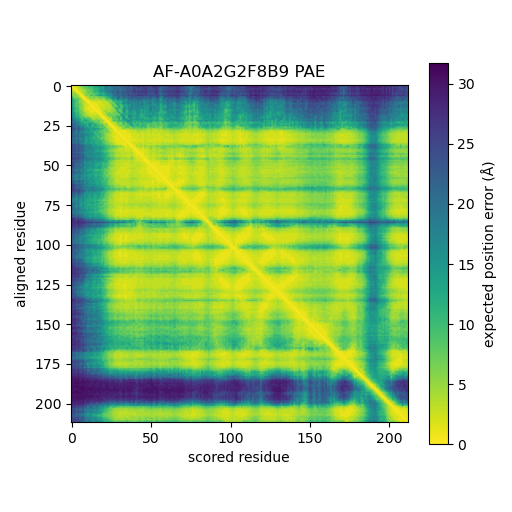0 ? 13.604 -1.041 -1.215 1.00 84.50 90 ASP A CA 1
ATOM 735 C C . ASP A 1 90 ? 12.105 -0.667 -1.230 1.00 84.50 90 ASP A C 1
ATOM 737 O O . ASP A 1 90 ? 11.326 -1.246 -1.984 1.00 84.50 90 ASP A O 1
ATOM 741 N N . THR A 1 91 ? 11.663 0.279 -0.388 1.00 88.69 91 THR A N 1
ATOM 742 C CA . THR A 1 91 ? 10.275 0.791 -0.398 1.00 88.69 91 THR A CA 1
ATOM 743 C C . THR A 1 91 ? 10.260 2.247 -0.835 1.00 88.69 91 THR A C 1
ATOM 745 O O . THR A 1 91 ? 10.910 3.084 -0.214 1.00 88.69 91 THR A O 1
ATOM 748 N N . LYS A 1 92 ? 9.475 2.558 -1.863 1.00 87.56 92 LYS A N 1
ATOM 749 C CA . LYS A 1 92 ? 9.181 3.931 -2.286 1.00 87.56 92 LYS A CA 1
ATOM 750 C C . LYS A 1 92 ? 7.973 4.485 -1.540 1.00 87.56 92 LYS A C 1
ATOM 752 O O . LYS A 1 92 ? 8.009 5.606 -1.050 1.00 87.56 92 LYS A O 1
ATOM 757 N N . ARG A 1 93 ? 6.925 3.668 -1.428 1.00 90.00 93 ARG A N 1
ATOM 758 C CA . ARG A 1 93 ? 5.630 4.049 -0.864 1.00 90.00 93 ARG A CA 1
ATOM 759 C C . ARG A 1 93 ? 4.925 2.840 -0.261 1.00 90.00 93 ARG A C 1
ATOM 761 O O . ARG A 1 93 ? 5.058 1.724 -0.770 1.00 90.00 93 ARG A O 1
ATOM 768 N N . LEU A 1 94 ? 4.175 3.056 0.816 1.00 94.12 94 LEU A N 1
ATOM 769 C CA . LEU A 1 94 ? 3.352 2.030 1.450 1.00 94.12 94 LEU A CA 1
ATOM 770 C C . LEU A 1 94 ? 1.893 2.491 1.463 1.00 94.12 94 LEU A C 1
ATOM 772 O O . LEU A 1 94 ? 1.595 3.573 1.951 1.00 94.12 94 LEU A O 1
ATOM 776 N N . GLN A 1 95 ? 0.983 1.678 0.941 1.00 95.75 95 GLN A N 1
ATOM 777 C CA . GLN A 1 95 ? -0.456 1.932 0.981 1.00 95.75 95 GLN A CA 1
ATOM 778 C C . GLN A 1 95 ? -1.159 0.803 1.723 1.00 95.75 95 GLN A C 1
ATOM 780 O O . GLN A 1 95 ? -0.842 -0.371 1.538 1.00 95.75 95 GLN A O 1
ATOM 785 N N . ILE A 1 96 ? -2.130 1.158 2.551 1.00 96.06 96 ILE A N 1
ATOM 786 C CA . ILE A 1 96 ? -2.867 0.238 3.407 1.00 96.06 96 ILE A CA 1
ATOM 787 C C . ILE A 1 96 ? -4.345 0.476 3.156 1.00 96.06 96 ILE A C 1
ATOM 789 O O . ILE A 1 96 ? -4.841 1.578 3.370 1.00 96.06 96 ILE A O 1
ATOM 793 N N . LYS A 1 97 ? -5.054 -0.551 2.702 1.00 96.19 97 LYS A N 1
ATOM 794 C CA . LYS A 1 97 ? -6.482 -0.484 2.407 1.00 96.19 97 LYS A CA 1
ATOM 795 C C . LYS A 1 97 ? -7.241 -1.427 3.318 1.00 96.19 97 LYS A C 1
ATOM 797 O O . LYS A 1 97 ? -7.015 -2.635 3.280 1.00 96.19 97 LYS A O 1
ATOM 802 N N . TYR A 1 98 ? -8.166 -0.873 4.094 1.00 95.06 98 TYR A N 1
ATOM 803 C CA . TYR A 1 98 ? -9.120 -1.656 4.871 1.00 95.06 98 TYR A CA 1
ATOM 804 C C . TYR A 1 98 ? -10.334 -2.039 4.024 1.00 95.06 98 TYR A C 1
ATOM 806 O O . TYR A 1 98 ? -10.879 -1.232 3.260 1.00 95.06 98 TYR A O 1
ATOM 814 N N . VAL A 1 99 ? -10.762 -3.290 4.165 1.00 93.62 99 VAL A N 1
ATOM 815 C CA . VAL A 1 99 ? -11.937 -3.838 3.499 1.00 93.62 99 VAL A CA 1
ATOM 816 C C . VAL A 1 99 ? -12.709 -4.713 4.487 1.00 93.62 99 VAL A C 1
ATOM 818 O O . VAL A 1 99 ? -12.174 -5.677 5.026 1.00 93.62 99 VAL A O 1
ATOM 821 N N . SER A 1 100 ? -13.992 -4.407 4.683 1.00 91.69 100 SER A N 1
ATOM 822 C CA . SER A 1 100 ? -14.923 -5.252 5.437 1.00 91.69 100 SER A CA 1
ATOM 823 C C . SER A 1 100 ? -15.846 -5.996 4.471 1.00 91.69 100 SER A C 1
ATOM 825 O O . SER A 1 100 ? -16.503 -5.373 3.634 1.00 91.69 100 SER A O 1
ATOM 827 N N . TYR A 1 101 ? -15.885 -7.324 4.573 1.00 87.88 101 TYR A N 1
ATOM 828 C CA . TYR A 1 101 ? -16.795 -8.202 3.832 1.00 87.88 101 TYR A CA 1
ATOM 829 C C . TYR A 1 101 ? -17.591 -9.077 4.805 1.00 87.88 101 TYR A C 1
ATOM 831 O O . TYR A 1 101 ? -17.274 -9.169 5.987 1.00 87.88 101 TYR A O 1
ATOM 839 N N . LEU A 1 102 ? -18.626 -9.763 4.303 1.00 84.25 102 LEU A N 1
ATOM 840 C CA . LEU A 1 102 ? -19.428 -10.694 5.112 1.00 84.25 102 LEU A CA 1
ATOM 841 C C . LEU A 1 102 ? -18.582 -11.785 5.790 1.00 84.25 102 LEU A C 1
ATOM 843 O O . LEU A 1 102 ? -18.972 -12.291 6.837 1.00 84.25 102 LEU A O 1
ATOM 847 N N . SER A 1 103 ? -17.449 -12.149 5.189 1.00 86.31 103 SER A N 1
ATOM 848 C CA . SER A 1 103 ? -16.528 -13.175 5.676 1.00 86.31 103 SER A CA 1
ATOM 849 C C . SER A 1 103 ? -15.553 -12.687 6.751 1.00 86.31 103 SER A C 1
ATOM 851 O O . SER A 1 103 ? -14.948 -13.524 7.415 1.00 86.31 103 SER A O 1
ATOM 853 N N . GLY A 1 104 ? -15.397 -11.372 6.943 1.00 92.81 104 GLY A N 1
ATOM 854 C CA . GLY A 1 104 ? -14.457 -10.827 7.918 1.00 92.81 104 GLY A CA 1
ATOM 855 C C . GLY A 1 104 ? -13.899 -9.449 7.568 1.00 92.81 104 GLY A C 1
ATOM 856 O O . GLY A 1 104 ? -14.390 -8.734 6.688 1.00 92.81 104 GLY A O 1
ATOM 857 N N . GLU A 1 105 ? -12.849 -9.083 8.295 1.00 95.06 105 GLU A N 1
ATOM 858 C CA . GLU A 1 105 ? -12.121 -7.826 8.150 1.00 95.06 105 GLU A CA 1
ATOM 859 C C . GLU A 1 105 ? -10.730 -8.081 7.577 1.00 95.06 105 GLU A C 1
ATOM 861 O O . GLU A 1 105 ? -9.998 -8.959 8.041 1.00 95.06 105 GLU A O 1
ATOM 866 N N . TYR A 1 106 ? -10.370 -7.294 6.567 1.00 95.44 106 TYR A N 1
ATOM 867 C CA . TYR A 1 106 ? -9.173 -7.511 5.772 1.00 95.44 106 TYR A CA 1
ATOM 868 C C . TYR A 1 106 ? -8.385 -6.221 5.588 1.00 95.44 106 TYR A C 1
ATOM 870 O O . TYR A 1 106 ? -8.958 -5.141 5.426 1.00 95.44 106 TYR A O 1
ATOM 878 N N . ILE A 1 107 ? -7.062 -6.357 5.539 1.00 96.56 107 ILE A N 1
ATOM 879 C CA . ILE A 1 107 ? -6.153 -5.294 5.129 1.00 96.56 107 ILE A CA 1
ATOM 880 C C . ILE A 1 107 ? -5.325 -5.740 3.936 1.00 96.56 107 ILE A C 1
ATOM 882 O O . ILE A 1 107 ? -4.671 -6.780 3.956 1.00 96.56 107 ILE A O 1
ATOM 886 N N . PHE A 1 108 ? -5.315 -4.906 2.906 1.00 96.31 108 PHE A N 1
ATOM 887 C CA . PHE A 1 108 ? -4.384 -5.008 1.798 1.00 96.31 108 PHE A CA 1
ATOM 888 C C . PHE A 1 108 ? -3.242 -4.026 2.040 1.00 96.31 108 PHE A C 1
ATOM 890 O O . PHE A 1 108 ? -3.448 -2.816 2.074 1.00 96.31 108 PHE A O 1
ATOM 897 N N . LEU A 1 109 ? -2.035 -4.554 2.208 1.00 95.56 109 LEU A N 1
ATOM 898 C CA . LEU A 1 109 ? -0.803 -3.792 2.337 1.00 95.56 109 LEU A CA 1
ATOM 899 C C . LEU A 1 109 ? -0.070 -3.827 1.000 1.00 95.56 109 LEU A C 1
ATOM 901 O O . LEU A 1 109 ? 0.522 -4.846 0.643 1.00 95.56 109 LEU A O 1
ATOM 905 N N . PHE A 1 110 ? -0.101 -2.724 0.265 1.00 95.12 110 PHE A N 1
ATOM 906 C CA . PHE A 1 110 ? 0.714 -2.555 -0.923 1.00 95.12 110 PHE A CA 1
ATOM 907 C C . PHE A 1 110 ? 2.014 -1.842 -0.600 1.00 95.12 110 PHE A C 1
ATOM 909 O O . PHE A 1 110 ? 2.034 -0.743 -0.054 1.00 95.12 110 PHE A O 1
ATOM 916 N N . ARG A 1 111 ? 3.102 -2.474 -1.004 1.00 93.69 111 ARG A N 1
ATOM 917 C CA . ARG A 1 111 ? 4.445 -1.934 -0.974 1.00 93.69 111 ARG A CA 1
ATOM 918 C C . ARG A 1 111 ? 4.876 -1.653 -2.402 1.00 93.69 111 ARG A C 1
ATOM 920 O O . ARG A 1 111 ? 5.102 -2.596 -3.158 1.00 93.69 111 ARG A O 1
ATOM 927 N N . GLU A 1 112 ? 5.019 -0.383 -2.742 1.00 91.94 112 GLU A N 1
ATOM 928 C CA . GLU A 1 112 ? 5.670 0.023 -3.982 1.00 91.94 112 GLU A CA 1
ATOM 929 C C . GLU A 1 112 ? 7.180 -0.014 -3.781 1.00 91.94 112 GLU A C 1
ATOM 931 O O . GLU A 1 112 ? 7.710 0.554 -2.815 1.00 91.94 112 GLU A O 1
ATOM 936 N N . HIS A 1 113 ? 7.864 -0.709 -4.679 1.00 90.69 113 HIS A N 1
ATOM 937 C CA . HIS A 1 113 ? 9.311 -0.793 -4.659 1.00 90.69 113 HIS A CA 1
ATOM 938 C C . HIS A 1 113 ? 9.942 0.460 -5.264 1.00 90.69 113 HIS A C 1
ATOM 940 O O . HIS A 1 113 ? 9.292 1.238 -5.963 1.00 90.69 113 HIS A O 1
ATOM 946 N N . LYS A 1 114 ? 11.209 0.705 -4.927 1.00 85.88 114 LYS A N 1
ATOM 947 C CA . LYS A 1 114 ? 11.975 1.765 -5.584 1.00 85.88 114 LYS A CA 1
ATOM 948 C C . LYS A 1 114 ? 12.216 1.397 -7.048 1.00 85.88 114 LYS A C 1
ATOM 950 O O . LYS A 1 114 ? 12.313 0.221 -7.393 1.00 85.88 114 LYS A O 1
ATOM 955 N N . ASP A 1 115 ? 12.329 2.424 -7.882 1.00 79.94 115 ASP A N 1
ATOM 956 C CA . ASP A 1 115 ? 12.811 2.273 -9.253 1.00 79.94 115 ASP A CA 1
ATOM 957 C C . ASP A 1 115 ? 14.220 1.644 -9.163 1.00 79.94 115 ASP A C 1
ATOM 959 O O . ASP A 1 115 ? 14.994 2.020 -8.278 1.00 79.94 115 ASP A O 1
ATOM 963 N N . GLY A 1 116 ? 14.525 0.615 -9.957 1.00 74.06 116 GLY A N 1
ATOM 964 C CA . GLY A 1 116 ? 15.708 -0.234 -9.715 1.00 74.06 116 GLY A CA 1
ATOM 965 C C . GLY A 1 116 ? 15.392 -1.711 -9.502 1.00 74.06 116 GLY A C 1
ATOM 966 O O . GLY A 1 116 ? 16.186 -2.585 -9.846 1.00 74.06 116 GLY A O 1
ATOM 967 N N . GLU A 1 117 ? 14.240 -1.982 -8.893 1.00 82.81 117 GLU A N 1
ATOM 968 C CA . GLU A 1 117 ? 13.859 -3.320 -8.449 1.00 82.81 117 GLU A CA 1
ATOM 969 C C . GLU A 1 117 ? 13.195 -4.130 -9.572 1.00 82.81 117 GLU A C 1
ATOM 971 O O . GLU A 1 117 ? 12.449 -3.596 -10.394 1.00 82.81 117 GLU A O 1
ATOM 976 N N . HIS A 1 118 ? 13.395 -5.454 -9.565 1.00 77.31 118 HIS A N 1
ATOM 977 C CA . HIS A 1 118 ? 12.826 -6.359 -10.581 1.00 77.31 118 HIS A CA 1
ATOM 978 C C . HIS A 1 118 ? 11.286 -6.386 -10.548 1.00 77.31 118 HIS A C 1
ATOM 980 O O . HIS A 1 118 ? 10.614 -6.690 -11.535 1.00 77.31 118 HIS A O 1
ATOM 986 N N . ASN A 1 119 ? 10.709 -6.060 -9.391 1.00 87.00 119 ASN A N 1
ATOM 987 C CA . ASN A 1 119 ? 9.272 -6.027 -9.176 1.00 87.00 119 ASN A CA 1
ATOM 988 C C . ASN A 1 119 ? 8.812 -4.594 -8.938 1.00 87.00 119 ASN A C 1
ATOM 990 O O . ASN A 1 119 ? 9.429 -3.872 -8.162 1.00 87.00 119 ASN A O 1
ATOM 994 N N . TYR A 1 120 ? 7.675 -4.223 -9.523 1.00 87.75 120 TYR A N 1
ATOM 995 C CA . TYR A 1 120 ? 7.037 -2.932 -9.276 1.00 87.75 120 TYR A CA 1
ATOM 996 C C . TYR A 1 120 ? 6.563 -2.808 -7.824 1.00 87.75 120 TYR A C 1
ATOM 998 O O . TYR A 1 120 ? 6.718 -1.776 -7.170 1.00 87.75 120 TYR A O 1
ATOM 1006 N N . GLY A 1 121 ? 5.982 -3.878 -7.285 1.00 92.06 121 GL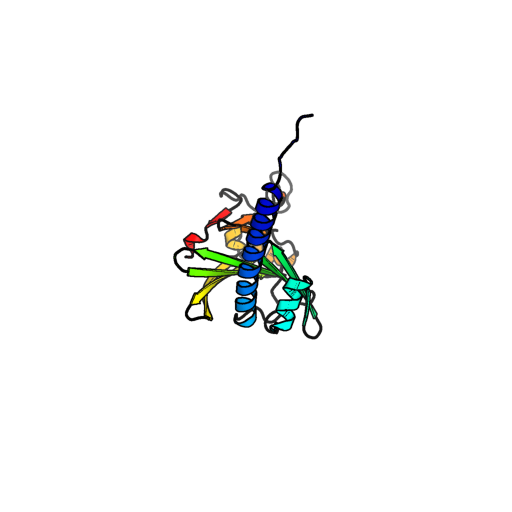Y A N 1
ATOM 1007 C CA . GLY A 1 121 ? 5.467 -3.849 -5.927 1.00 92.06 121 GLY A CA 1
ATOM 1008 C C . GLY A 1 121 ? 4.996 -5.199 -5.424 1.00 92.06 121 GLY A C 1
ATOM 1009 O O . GLY A 1 121 ? 4.980 -6.197 -6.140 1.00 92.06 121 GLY A O 1
ATOM 1010 N N . THR A 1 122 ? 4.592 -5.225 -4.162 1.00 93.00 122 THR A N 1
ATOM 1011 C CA . THR A 1 122 ? 4.026 -6.404 -3.505 1.00 93.00 122 THR A CA 1
ATOM 1012 C C . THR A 1 122 ? 2.739 -6.020 -2.793 1.00 93.00 122 THR A C 1
ATOM 1014 O O . THR A 1 122 ? 2.728 -5.067 -2.021 1.00 93.00 122 THR A O 1
ATOM 1017 N N . VAL A 1 123 ? 1.679 -6.803 -2.976 1.00 93.94 123 VAL A N 1
ATOM 1018 C CA . VAL A 1 123 ? 0.454 -6.732 -2.175 1.00 93.94 123 VAL A CA 1
ATOM 1019 C C . VAL A 1 123 ? 0.443 -7.895 -1.190 1.00 93.94 123 VAL A C 1
ATOM 1021 O O . VAL A 1 123 ? 0.579 -9.052 -1.583 1.00 93.94 123 VAL A O 1
ATOM 1024 N N . LYS A 1 124 ? 0.266 -7.607 0.095 1.00 95.06 124 LYS A N 1
ATOM 1025 C CA . LYS A 1 124 ? 0.017 -8.609 1.133 1.00 95.06 124 LYS A CA 1
ATOM 1026 C C . LYS A 1 124 ? -1.398 -8.448 1.668 1.00 95.06 124 LYS A C 1
ATOM 1028 O O . LYS A 1 124 ? -1.802 -7.338 1.996 1.00 95.06 124 LYS A O 1
ATOM 1033 N N . LEU A 1 125 ? -2.118 -9.552 1.782 1.00 95.25 125 LEU A N 1
ATOM 1034 C CA . LEU A 1 125 ? -3.409 -9.620 2.448 1.00 95.25 125 LEU A CA 1
ATOM 1035 C C . LEU A 1 125 ? -3.204 -9.998 3.915 1.00 95.25 125 LEU A C 1
ATOM 1037 O O . LEU A 1 125 ? -2.465 -10.933 4.221 1.00 95.25 125 LEU A O 1
ATOM 1041 N N . TYR A 1 126 ? -3.890 -9.296 4.802 1.00 96.25 126 TYR A N 1
ATOM 1042 C CA . TYR A 1 126 ? -4.009 -9.608 6.216 1.00 96.25 126 TYR A CA 1
ATOM 1043 C C . TYR A 1 126 ? -5.479 -9.802 6.556 1.00 96.25 126 TYR A C 1
ATOM 1045 O O . TYR A 1 126 ? -6.335 -9.075 6.056 1.00 96.25 126 TYR A O 1
ATOM 1053 N N . GLU A 1 127 ? -5.759 -10.768 7.415 1.00 95.62 127 GLU A N 1
ATOM 1054 C CA . GLU A 1 127 ? -7.096 -11.067 7.913 1.00 95.62 127 GLU A CA 1
ATOM 1055 C C . GLU A 1 127 ? -7.120 -10.890 9.429 1.00 95.62 127 GLU A C 1
ATOM 1057 O O . GLU A 1 127 ? -6.185 -11.305 10.122 1.00 95.62 127 GLU A O 1
ATOM 1062 N N . TYR A 1 128 ? -8.180 -10.269 9.941 1.00 95.69 128 TYR A N 1
ATOM 1063 C CA . TYR A 1 128 ? -8.373 -10.101 11.375 1.00 95.69 128 TYR A CA 1
ATOM 1064 C C . TYR A 1 128 ? -9.087 -11.316 11.972 1.00 95.69 128 TYR A C 1
ATOM 1066 O O . TYR A 1 128 ? -10.256 -11.569 11.673 1.00 95.69 128 TYR A O 1
ATOM 1074 N N . LYS A 1 129 ? -8.386 -12.073 12.820 1.00 94.38 129 LYS A N 1
ATOM 1075 C CA . LYS A 1 129 ? -8.899 -13.264 13.517 1.00 94.38 129 LYS A CA 1
ATOM 1076 C C . LYS A 1 129 ? -8.358 -13.308 14.938 1.00 94.38 129 LYS A C 1
ATOM 1078 O O . LYS A 1 129 ? -7.193 -13.004 15.162 1.00 94.38 129 LYS A O 1
ATOM 1083 N N . ASP A 1 130 ? -9.209 -13.673 15.896 1.00 93.88 130 ASP A N 1
ATOM 1084 C CA . ASP A 1 130 ? -8.831 -13.834 17.309 1.00 93.88 130 ASP A CA 1
ATOM 1085 C C . ASP A 1 130 ? -8.093 -12.615 17.895 1.00 93.88 130 ASP A C 1
ATOM 1087 O O . ASP A 1 130 ? -7.142 -12.732 18.664 1.00 93.88 130 ASP A O 1
ATOM 1091 N N . SER A 1 131 ? -8.559 -11.416 17.536 1.00 93.38 131 SER A N 1
ATOM 1092 C CA . SER A 1 131 ? -7.973 -10.117 17.902 1.00 93.38 131 SER A CA 1
ATOM 1093 C C . SER A 1 131 ? -6.594 -9.800 17.301 1.00 93.38 131 SER A C 1
ATOM 1095 O O . SER A 1 131 ? -5.977 -8.817 17.714 1.00 93.38 131 SER A O 1
ATOM 1097 N N . LEU A 1 132 ? -6.125 -10.580 16.321 1.00 94.75 132 LEU A N 1
ATOM 1098 C CA . LEU A 1 132 ? -4.813 -10.436 15.690 1.00 94.75 132 LEU A CA 1
ATOM 1099 C C . LEU A 1 132 ? -4.905 -10.320 14.164 1.00 94.75 132 LEU A C 1
ATOM 1101 O O . LEU A 1 132 ? -5.731 -10.961 13.510 1.00 94.75 132 LEU A O 1
ATOM 1105 N N . TRP A 1 133 ? -3.994 -9.541 13.581 1.00 95.62 133 TRP A N 1
ATOM 1106 C CA . TRP A 1 133 ? -3.803 -9.483 12.130 1.00 95.62 133 TRP A CA 1
ATOM 1107 C C . TRP A 1 133 ? -2.881 -10.600 11.654 1.00 95.62 133 TRP A C 1
ATOM 1109 O O . TRP A 1 133 ? -1.669 -10.566 11.866 1.00 95.62 133 TRP A O 1
ATOM 1119 N N . THR A 1 134 ? -3.448 -11.579 10.956 1.00 94.56 134 THR A N 1
ATOM 1120 C CA . THR A 1 134 ? -2.686 -12.703 10.404 1.00 94.56 134 THR A CA 1
ATOM 1121 C C . THR A 1 134 ? -2.399 -12.462 8.929 1.00 94.56 134 THR A C 1
ATOM 1123 O O . THR A 1 134 ? -3.309 -12.185 8.149 1.00 94.56 134 THR A O 1
ATOM 1126 N N . GLN A 1 135 ? -1.129 -12.563 8.528 1.00 92.81 135 GLN A N 1
ATOM 1127 C CA . GLN A 1 135 ? -0.748 -12.449 7.120 1.00 92.81 135 GLN A CA 1
ATOM 1128 C C . GLN A 1 135 ? -1.237 -13.684 6.347 1.00 92.81 135 GLN A C 1
ATOM 1130 O O . GLN A 1 135 ? -0.888 -14.811 6.690 1.00 92.81 135 GLN A O 1
ATOM 1135 N N . GLY A 1 136 ? -2.003 -13.455 5.287 1.00 88.31 136 GLY A N 1
ATOM 1136 C CA . GLY A 1 136 ? -2.429 -14.464 4.326 1.00 88.31 136 GLY A CA 1
ATOM 1137 C C . GLY A 1 136 ? -1.636 -14.363 3.022 1.00 88.31 136 GLY A C 1
ATOM 1138 O O . GLY A 1 136 ? -0.404 -14.432 3.002 1.00 88.31 136 GLY A O 1
ATOM 1139 N N . THR A 1 137 ? -2.363 -14.205 1.917 1.00 90.00 137 THR A N 1
ATOM 1140 C CA . THR A 1 137 ? -1.833 -14.214 0.548 1.00 90.00 137 THR A CA 1
ATOM 1141 C C . THR A 1 137 ? -0.849 -13.073 0.281 1.00 90.00 137 THR A C 1
ATOM 1143 O O . THR A 1 137 ? -1.082 -11.923 0.653 1.00 90.00 137 THR A O 1
ATOM 1146 N N . LYS A 1 138 ? 0.237 -13.378 -0.438 1.00 93.00 138 LYS A N 1
ATOM 1147 C CA . LYS A 1 138 ? 1.188 -12.401 -0.983 1.00 93.00 138 LYS A CA 1
ATOM 1148 C C . LYS A 1 138 ? 1.154 -12.467 -2.508 1.00 93.00 138 LYS A C 1
ATOM 1150 O O . LYS A 1 138 ? 1.272 -13.549 -3.071 1.00 93.00 138 LYS A O 1
ATOM 1155 N N . ILE A 1 139 ? 1.047 -11.314 -3.156 1.00 90.19 139 ILE A N 1
ATOM 1156 C CA . ILE A 1 139 ? 1.092 -11.161 -4.611 1.00 90.19 139 ILE A CA 1
ATOM 1157 C C . ILE A 1 139 ? 2.247 -10.229 -4.938 1.00 90.19 139 ILE A C 1
ATOM 1159 O O . ILE A 1 139 ? 2.313 -9.113 -4.425 1.00 90.19 139 ILE A O 1
ATOM 1163 N N . THR A 1 140 ? 3.152 -10.685 -5.790 1.00 91.12 140 THR A N 1
ATOM 1164 C CA . THR A 1 140 ? 4.195 -9.836 -6.362 1.00 91.12 140 THR A CA 1
ATOM 1165 C C . THR A 1 140 ? 3.696 -9.320 -7.704 1.00 91.12 140 THR A C 1
ATOM 1167 O O . THR A 1 140 ? 3.137 -10.087 -8.480 1.00 91.12 140 THR A O 1
ATOM 1170 N N . ILE A 1 141 ? 3.870 -8.028 -7.961 1.00 88.00 141 ILE A N 1
ATOM 1171 C CA . ILE A 1 141 ? 3.541 -7.392 -9.234 1.00 88.00 141 ILE A CA 1
ATOM 1172 C C . ILE A 1 141 ? 4.866 -7.123 -9.940 1.00 88.00 141 ILE A C 1
ATOM 1174 O O . ILE A 1 141 ? 5.621 -6.242 -9.518 1.00 88.00 141 ILE A O 1
ATOM 1178 N N . SER A 1 142 ? 5.172 -7.903 -10.974 1.00 84.50 142 SER A N 1
ATOM 1179 C CA . SER A 1 142 ? 6.425 -7.768 -11.719 1.00 84.50 142 SER A CA 1
ATOM 1180 C C . SER A 1 142 ? 6.299 -6.777 -12.879 1.00 84.50 142 SER A C 1
ATOM 1182 O O . SER A 1 142 ? 5.237 -6.642 -13.490 1.00 84.50 142 SER A O 1
ATOM 1184 N N . TRP A 1 143 ? 7.398 -6.094 -13.211 1.00 80.06 143 TRP A N 1
ATOM 1185 C CA . TRP A 1 143 ? 7.457 -5.260 -14.417 1.00 80.06 143 TRP A CA 1
ATOM 1186 C C . TRP A 1 143 ? 7.259 -6.102 -15.678 1.00 80.06 143 TRP A C 1
ATOM 1188 O O . TRP A 1 143 ? 6.497 -5.728 -16.566 1.00 80.06 143 TRP A O 1
ATOM 1198 N N . LYS A 1 144 ? 7.869 -7.288 -15.700 1.00 79.44 144 LYS A N 1
ATOM 1199 C CA . LYS A 1 144 ? 7.732 -8.283 -16.761 1.00 79.44 144 LYS A CA 1
ATOM 1200 C C . LYS A 1 144 ? 6.281 -8.638 -17.069 1.00 79.44 144 LYS A C 1
ATOM 1202 O O . LYS A 1 144 ? 5.884 -8.582 -18.224 1.00 79.44 144 LYS A O 1
ATOM 1207 N N . GLU A 1 145 ? 5.471 -8.967 -16.066 1.00 79.44 145 GLU A N 1
ATOM 1208 C CA . GLU A 1 145 ? 4.065 -9.337 -16.292 1.00 79.44 145 GLU A CA 1
ATOM 1209 C C . GLU A 1 145 ? 3.194 -8.136 -16.677 1.00 79.44 145 GLU A C 1
ATOM 1211 O O . GLU A 1 145 ? 2.258 -8.288 -17.459 1.00 79.44 145 GLU A O 1
ATOM 1216 N N . LEU A 1 146 ? 3.482 -6.944 -16.141 1.00 76.44 146 LEU A N 1
ATOM 1217 C CA . LEU A 1 146 ? 2.723 -5.733 -16.466 1.00 76.44 1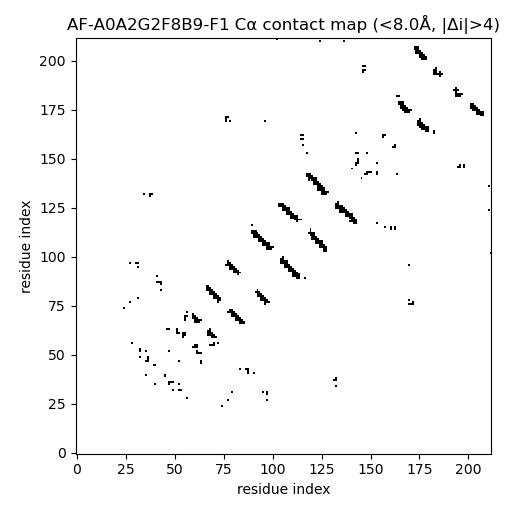46 LEU A CA 1
ATOM 1218 C C . LEU A 1 146 ? 2.967 -5.247 -17.900 1.00 76.44 146 LEU A C 1
ATOM 1220 O O . LEU A 1 146 ? 2.041 -4.746 -18.539 1.00 76.44 146 LEU A O 1
ATOM 1224 N N . PHE A 1 147 ? 4.206 -5.375 -18.377 1.00 73.94 147 PHE A N 1
ATOM 1225 C CA . PHE A 1 147 ? 4.672 -4.788 -19.633 1.00 73.94 147 PHE A CA 1
ATOM 1226 C C . PHE A 1 147 ? 5.015 -5.826 -20.709 1.00 73.94 147 PHE A C 1
ATOM 1228 O O . PHE A 1 147 ? 5.353 -5.436 -21.819 1.00 73.94 147 PHE A O 1
ATOM 1235 N N . ASP A 1 148 ? 4.906 -7.125 -20.421 1.00 74.50 148 ASP A N 1
ATOM 1236 C CA . ASP A 1 148 ? 5.302 -8.213 -21.332 1.00 74.50 148 ASP A CA 1
ATOM 1237 C C . ASP A 1 148 ? 6.730 -8.012 -21.884 1.00 74.50 148 ASP A C 1
ATOM 1239 O O . ASP A 1 148 ? 6.990 -8.108 -23.083 1.00 74.50 148 ASP A O 1
ATOM 1243 N N . ILE A 1 149 ? 7.655 -7.646 -20.989 1.00 74.56 149 ILE A N 1
ATOM 1244 C CA . ILE A 1 149 ? 9.082 -7.450 -21.288 1.00 74.56 149 ILE A CA 1
ATOM 1245 C C . ILE A 1 149 ? 9.904 -8.588 -20.686 1.00 74.56 149 ILE A C 1
ATOM 1247 O O . ILE A 1 149 ? 9.582 -9.097 -19.614 1.00 74.56 149 ILE A O 1
ATOM 1251 N N . ASP A 1 150 ? 10.960 -9.013 -21.372 1.00 81.75 150 ASP A N 1
ATOM 1252 C CA . ASP A 1 150 ? 11.892 -10.004 -20.838 1.00 81.75 150 ASP A CA 1
ATOM 1253 C C . ASP A 1 150 ? 12.893 -9.386 -19.844 1.00 81.75 150 ASP A C 1
ATOM 1255 O O . ASP A 1 150 ? 12.871 -8.189 -19.558 1.00 81.75 150 ASP A O 1
ATOM 1259 N N . GLU A 1 151 ? 13.723 -10.249 -19.254 1.00 82.50 151 GLU A N 1
ATOM 1260 C CA . GLU A 1 151 ? 14.696 -9.850 -18.233 1.00 82.50 151 GLU A CA 1
ATOM 1261 C C . GLU A 1 151 ? 15.812 -8.983 -18.822 1.00 82.50 151 GLU A C 1
ATOM 1263 O O . GLU A 1 151 ? 16.183 -7.983 -18.226 1.00 82.50 151 GLU A O 1
ATOM 1268 N N . GLU A 1 152 ? 16.303 -9.333 -20.014 1.00 83.56 152 GLU A N 1
ATOM 1269 C CA . GLU A 1 152 ? 17.353 -8.585 -20.716 1.00 83.56 152 GLU A CA 1
ATOM 1270 C C . GLU A 1 152 ? 16.927 -7.130 -20.927 1.00 83.56 152 GLU A C 1
ATOM 1272 O O . GLU A 1 152 ? 17.644 -6.202 -20.564 1.00 83.56 152 GLU A O 1
ATOM 1277 N N . LYS A 1 153 ? 15.691 -6.918 -21.383 1.00 76.56 153 LYS A N 1
ATOM 1278 C CA . LYS A 1 153 ? 15.153 -5.576 -21.578 1.00 76.56 153 LYS A CA 1
ATOM 1279 C C . LYS A 1 153 ? 14.912 -4.825 -20.267 1.00 76.56 153 LYS A C 1
ATOM 1281 O O . LYS A 1 153 ? 15.019 -3.601 -20.235 1.00 76.56 153 LYS A O 1
ATOM 1286 N N . LEU A 1 154 ? 14.550 -5.519 -19.187 1.00 77.00 154 LEU A N 1
ATOM 1287 C CA . LEU A 1 154 ? 14.409 -4.896 -17.866 1.00 77.00 154 LEU A CA 1
ATOM 1288 C C . LEU A 1 154 ? 15.768 -4.424 -17.326 1.00 77.00 154 LEU A C 1
ATOM 1290 O O . LEU A 1 154 ? 15.852 -3.345 -16.737 1.00 77.00 154 LEU A O 1
ATOM 1294 N N . GLU A 1 155 ? 16.823 -5.200 -17.567 1.00 80.56 155 GLU A N 1
ATOM 1295 C CA . GLU A 1 155 ? 18.202 -4.841 -17.236 1.00 80.56 155 GLU A CA 1
ATOM 1296 C C . GLU A 1 155 ? 18.671 -3.623 -18.045 1.00 80.56 155 GLU A C 1
ATOM 1298 O O . GLU A 1 155 ? 19.177 -2.671 -17.451 1.00 80.56 155 GLU A O 1
ATOM 1303 N N . ASP A 1 156 ? 18.392 -3.576 -19.353 1.00 79.62 156 ASP A N 1
ATOM 1304 C CA . ASP A 1 156 ? 18.679 -2.401 -20.191 1.00 79.62 156 ASP A CA 1
ATOM 1305 C C . ASP A 1 156 ? 18.016 -1.131 -19.633 1.00 79.62 156 ASP A C 1
ATOM 1307 O O . ASP A 1 156 ? 18.641 -0.073 -19.537 1.00 79.62 156 ASP A O 1
ATOM 1311 N N . LEU A 1 157 ? 16.744 -1.228 -19.222 1.00 74.75 157 LEU A N 1
ATOM 1312 C CA . LEU A 1 157 ? 16.015 -0.116 -18.605 1.00 74.75 157 LEU A CA 1
ATOM 1313 C C . LEU A 1 157 ? 16.635 0.332 -17.281 1.00 74.75 157 LEU A C 1
ATOM 1315 O O . LEU A 1 157 ? 16.615 1.528 -16.969 1.00 74.75 157 LEU A O 1
ATOM 1319 N N . ARG A 1 158 ? 17.196 -0.608 -16.514 1.00 75.06 158 ARG A N 1
ATOM 1320 C CA . ARG A 1 158 ? 17.913 -0.308 -15.275 1.00 75.06 158 ARG A CA 1
ATOM 1321 C C . ARG A 1 158 ? 19.199 0.454 -15.531 1.00 75.06 158 ARG A C 1
ATOM 1323 O O . ARG A 1 158 ? 19.493 1.378 -14.777 1.00 75.06 158 ARG A O 1
ATOM 1330 N N . GLU A 1 159 ? 19.952 0.088 -16.563 1.00 78.06 159 GLU A N 1
ATOM 1331 C CA . GLU A 1 159 ? 21.216 0.752 -16.895 1.00 78.06 159 GLU A CA 1
ATOM 1332 C C . GLU A 1 159 ? 21.023 2.222 -17.284 1.00 78.06 159 GLU A C 1
ATOM 1334 O O . GLU A 1 159 ? 21.870 3.061 -16.972 1.00 78.06 159 GLU A O 1
ATOM 1339 N N . ILE A 1 160 ? 19.892 2.546 -17.916 1.00 78.69 160 ILE A N 1
ATOM 1340 C CA . ILE A 1 160 ? 19.574 3.909 -18.365 1.00 78.69 160 ILE A CA 1
ATOM 1341 C C . ILE A 1 160 ? 18.642 4.682 -17.416 1.00 78.69 160 ILE A C 1
ATOM 1343 O O . ILE A 1 160 ? 18.281 5.815 -17.731 1.00 78.69 160 ILE A O 1
ATOM 1347 N N . ASP A 1 161 ? 18.255 4.086 -16.282 1.00 74.75 161 ASP A N 1
ATOM 1348 C CA . ASP A 1 161 ? 17.310 4.638 -15.294 1.00 74.75 161 ASP A CA 1
ATOM 1349 C C . ASP A 1 161 ? 15.964 5.082 -15.909 1.00 74.75 161 ASP A C 1
ATOM 1351 O O . ASP A 1 161 ? 15.415 6.145 -15.609 1.00 74.75 161 ASP A O 1
ATOM 1355 N N . GLN A 1 162 ? 15.419 4.271 -16.823 1.00 74.44 162 GLN A N 1
ATOM 1356 C CA . GLN A 1 162 ? 14.144 4.547 -17.496 1.00 74.44 162 GLN A CA 1
ATOM 1357 C C . GLN A 1 162 ? 13.108 3.472 -17.187 1.00 74.44 162 GLN A C 1
ATOM 1359 O O . GLN A 1 162 ? 12.768 2.638 -18.019 1.00 74.44 162 GLN A O 1
ATOM 1364 N N . TYR A 1 163 ? 12.546 3.510 -15.985 1.00 68.44 163 TYR A N 1
ATOM 1365 C CA . TYR A 1 163 ? 11.486 2.574 -15.624 1.00 68.44 163 TYR A CA 1
ATOM 1366 C C . TYR A 1 163 ? 10.136 2.978 -16.215 1.00 68.44 163 TYR A C 1
ATOM 1368 O O . TYR A 1 163 ? 9.796 4.171 -16.238 1.00 68.44 163 TYR A O 1
ATOM 1376 N N . PRO A 1 164 ? 9.313 2.001 -16.643 1.00 67.94 164 PRO A N 1
ATOM 1377 C CA . PRO A 1 164 ? 7.937 2.277 -16.993 1.00 67.94 164 PRO A CA 1
ATOM 1378 C C . PRO A 1 164 ? 7.241 2.891 -15.782 1.00 67.94 164 PRO A C 1
ATOM 1380 O O . PRO A 1 164 ? 7.277 2.365 -14.675 1.00 67.94 164 PRO A O 1
ATOM 1383 N N . LYS A 1 165 ? 6.579 4.023 -15.971 1.00 71.75 165 LYS A N 1
ATOM 1384 C CA . LYS A 1 165 ? 5.694 4.549 -14.938 1.00 71.75 165 LYS A CA 1
ATOM 1385 C C . LYS A 1 165 ? 4.468 3.642 -14.855 1.00 71.75 165 LYS A C 1
ATOM 1387 O O . LYS A 1 165 ? 3.872 3.293 -15.866 1.00 71.75 165 LYS A O 1
ATOM 1392 N N . CYS A 1 166 ? 4.084 3.255 -13.649 1.00 74.69 166 CYS A N 1
ATOM 1393 C CA . CYS A 1 166 ? 2.852 2.527 -13.377 1.00 74.69 166 CYS A CA 1
ATOM 1394 C C . CYS A 1 166 ? 2.251 3.082 -12.089 1.00 74.69 166 CYS A C 1
ATOM 1396 O O . CYS A 1 166 ? 2.974 3.475 -11.172 1.00 74.69 166 CYS A O 1
ATOM 1398 N N . MET A 1 167 ? 0.926 3.137 -12.026 1.00 82.81 167 MET A N 1
ATOM 1399 C CA . MET A 1 167 ? 0.192 3.581 -10.853 1.00 82.81 167 MET A CA 1
ATOM 1400 C C . MET A 1 167 ? -0.742 2.467 -10.407 1.00 82.81 167 MET A C 1
ATOM 1402 O O . MET A 1 167 ? -1.761 2.207 -11.047 1.00 82.81 167 MET A O 1
ATOM 1406 N N . MET A 1 168 ? -0.419 1.824 -9.286 1.00 89.81 168 MET A N 1
ATOM 1407 C CA . MET A 1 168 ? -1.420 1.077 -8.535 1.00 89.81 168 MET A CA 1
ATOM 1408 C C . MET A 1 168 ? -2.100 2.007 -7.534 1.00 89.81 168 MET A C 1
ATOM 1410 O O . MET A 1 168 ? -1.448 2.757 -6.808 1.00 89.81 168 MET A O 1
ATOM 1414 N N . THR A 1 169 ? -3.428 1.971 -7.534 1.00 92.00 169 THR A N 1
ATOM 1415 C CA . THR A 1 169 ? -4.268 2.658 -6.558 1.00 92.00 169 THR A CA 1
ATOM 1416 C C . THR A 1 169 ? -5.315 1.701 -6.014 1.00 92.00 169 THR A C 1
ATOM 1418 O O . THR A 1 169 ? -5.956 0.953 -6.760 1.00 92.00 169 THR A O 1
ATOM 1421 N N . PHE A 1 170 ? -5.532 1.741 -4.705 1.00 95.00 170 PHE A N 1
ATOM 1422 C CA . PHE A 1 170 ? -6.700 1.110 -4.115 1.00 95.00 170 PHE A CA 1
ATOM 1423 C C . PHE A 1 170 ? -7.953 1.929 -4.432 1.00 95.00 170 PHE A C 1
ATOM 1425 O O . PHE A 1 170 ? -7.958 3.157 -4.351 1.00 95.00 170 PHE A O 1
ATOM 1432 N N . LYS A 1 171 ? -9.017 1.227 -4.814 1.00 94.12 171 LYS A N 1
ATOM 1433 C CA . LYS A 1 171 ? -10.361 1.765 -5.026 1.00 94.12 171 LYS A CA 1
ATOM 1434 C C . LYS A 1 171 ? -11.366 0.984 -4.202 1.00 94.12 171 LYS A C 1
ATOM 1436 O O . LYS A 1 171 ? -11.110 -0.159 -3.822 1.00 94.12 171 LYS A O 1
ATOM 1441 N N . LYS A 1 172 ? -12.554 1.542 -3.994 1.00 90.88 172 LYS A N 1
ATOM 1442 C CA . LYS A 1 172 ? -13.645 0.898 -3.254 1.00 90.88 172 LYS A CA 1
ATOM 1443 C C . LYS A 1 172 ? -13.951 -0.528 -3.725 1.00 90.88 172 LYS A C 1
ATOM 1445 O O . LYS A 1 172 ? -14.250 -1.394 -2.910 1.00 90.88 172 LYS A O 1
ATOM 1450 N N . THR A 1 173 ? -13.863 -0.792 -5.029 1.00 90.06 173 THR A N 1
ATOM 1451 C CA . THR A 1 173 ? -14.211 -2.096 -5.624 1.00 90.06 173 THR A CA 1
ATOM 1452 C C . THR A 1 173 ? -13.023 -3.032 -5.860 1.00 90.06 173 THR A C 1
ATOM 1454 O O . THR A 1 173 ? -13.236 -4.195 -6.206 1.00 90.06 173 THR A O 1
ATOM 1457 N N . GLY A 1 174 ? -11.784 -2.555 -5.729 1.00 92.56 174 GLY A N 1
ATOM 1458 C CA . GLY A 1 174 ? -10.597 -3.354 -6.027 1.00 92.56 174 GLY A CA 1
ATOM 1459 C C . GLY A 1 174 ? -9.323 -2.534 -6.189 1.00 92.56 174 GLY A C 1
ATOM 1460 O O . GLY A 1 174 ? -9.319 -1.320 -6.011 1.00 92.56 174 GLY A O 1
ATOM 1461 N N . MET A 1 175 ? -8.248 -3.211 -6.574 1.00 92.75 175 MET A N 1
ATOM 1462 C CA . MET A 1 175 ? -6.982 -2.583 -6.949 1.00 92.75 175 MET A CA 1
ATOM 1463 C C . MET A 1 175 ? -7.028 -2.191 -8.419 1.00 92.75 175 MET A C 1
ATOM 1465 O O . MET A 1 175 ? -7.297 -3.039 -9.273 1.00 92.75 175 MET A O 1
ATOM 1469 N N . ARG A 1 176 ? -6.772 -0.919 -8.715 1.00 91.62 176 ARG A N 1
ATOM 1470 C CA . ARG A 1 176 ? -6.667 -0.396 -10.075 1.00 91.62 176 ARG A CA 1
ATOM 1471 C C . ARG A 1 176 ? -5.198 -0.211 -10.417 1.00 91.62 176 ARG A C 1
ATOM 1473 O O . ARG A 1 176 ? 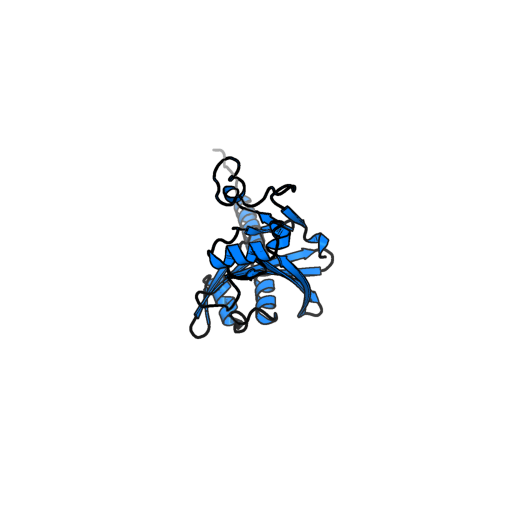-4.509 0.552 -9.749 1.00 91.62 176 ARG A O 1
ATOM 1480 N N . ILE A 1 177 ? -4.755 -0.884 -11.467 1.00 87.81 177 ILE A N 1
ATOM 1481 C CA . ILE A 1 177 ? -3.431 -0.720 -12.056 1.00 87.81 177 ILE A CA 1
ATOM 1482 C C . ILE A 1 177 ? -3.607 0.051 -13.359 1.00 87.81 177 ILE A C 1
ATOM 1484 O O . ILE A 1 177 ? -4.414 -0.330 -14.212 1.00 87.81 177 ILE A O 1
ATOM 1488 N N . GLU A 1 178 ? -2.878 1.151 -13.482 1.00 85.38 178 GLU A N 1
ATOM 1489 C CA . GLU A 1 178 ? -2.905 2.029 -14.640 1.00 85.38 178 GLU A CA 1
ATOM 1490 C C . GLU A 1 178 ? -1.489 2.310 -15.125 1.00 85.38 178 GLU A C 1
ATOM 1492 O O . GLU A 1 178 ? -0.623 2.755 -14.371 1.00 85.38 178 GLU A O 1
ATOM 1497 N N . ILE A 1 179 ? -1.276 2.064 -16.410 1.00 75.81 179 ILE A N 1
ATOM 1498 C CA . ILE A 1 179 ? -0.065 2.465 -17.114 1.00 75.81 179 ILE A CA 1
ATOM 1499 C C . ILE A 1 179 ? -0.354 3.846 -17.738 1.00 75.81 179 ILE A C 1
ATOM 1501 O O . ILE A 1 179 ? -1.388 3.971 -18.401 1.00 75.81 179 ILE A O 1
ATOM 1505 N N . PRO A 1 180 ? 0.487 4.879 -17.528 1.00 66.88 180 PRO A N 1
ATOM 1506 C CA . PRO A 1 180 ? 0.312 6.212 -18.100 1.00 66.88 180 PRO A CA 1
ATOM 1507 C C . PRO A 1 180 ? 0.377 6.213 -19.625 1.00 66.88 180 PRO A C 1
ATOM 1509 O O . PRO A 1 180 ? 1.165 5.481 -20.227 1.00 66.88 180 PRO A O 1
ATOM 1512 N N . TRP A 1 181 ? -0.456 7.055 -20.242 1.00 55.88 181 TRP A N 1
ATOM 1513 C CA . TRP A 1 181 ? -0.655 7.121 -21.692 1.00 55.88 181 TRP A CA 1
ATOM 1514 C C . TRP A 1 181 ? 0.638 7.435 -22.471 1.00 55.88 181 TRP A C 1
ATOM 1516 O O . TRP A 1 181 ? 0.776 7.003 -23.613 1.00 55.88 181 TRP A O 1
ATOM 1526 N N . GLU A 1 182 ? 1.598 8.131 -21.854 1.00 55.34 182 GLU A N 1
ATOM 1527 C CA . GLU A 1 182 ? 2.868 8.539 -22.468 1.00 55.34 182 GLU A CA 1
ATOM 1528 C C . GLU A 1 182 ? 3.737 7.345 -22.886 1.00 55.34 182 GLU A C 1
ATOM 1530 O O . GLU A 1 182 ? 4.572 7.463 -23.782 1.00 55.34 182 GLU A O 1
ATOM 1535 N N . LEU A 1 183 ? 3.532 6.184 -22.258 1.00 56.59 183 LEU A N 1
ATOM 1536 C CA . LEU A 1 183 ? 4.223 4.948 -22.621 1.00 56.59 183 LEU A CA 1
ATOM 1537 C C . LEU A 1 183 ? 3.607 4.271 -23.854 1.00 56.59 183 LEU A C 1
ATOM 1539 O O . LEU A 1 183 ? 4.267 3.459 -24.487 1.00 56.59 183 LEU A O 1
ATOM 1543 N N . TYR A 1 184 ? 2.381 4.636 -24.246 1.00 52.75 184 TYR A N 1
ATOM 1544 C CA . TYR A 1 184 ? 1.670 4.023 -25.374 1.00 52.75 184 TYR A CA 1
ATOM 1545 C C . TYR A 1 184 ? 1.944 4.714 -26.715 1.00 52.75 184 TYR A C 1
ATOM 1547 O O . TYR A 1 184 ? 1.622 4.157 -27.762 1.00 52.75 184 TYR A O 1
ATOM 1555 N N . THR A 1 185 ? 2.483 5.937 -26.718 1.00 41.12 185 THR A N 1
ATOM 1556 C CA . THR A 1 185 ? 2.505 6.803 -27.913 1.00 41.12 185 THR A CA 1
ATOM 1557 C C . THR A 1 185 ? 3.779 6.745 -28.758 1.00 41.12 185 THR A C 1
ATOM 1559 O O . THR A 1 185 ? 3.966 7.594 -29.623 1.00 41.12 185 THR A O 1
ATOM 1562 N N . TYR A 1 186 ? 4.636 5.739 -28.586 1.00 43.09 186 TYR A N 1
ATOM 1563 C CA . TYR A 1 186 ? 5.795 5.541 -29.466 1.00 43.09 186 TYR A CA 1
ATOM 1564 C C . TYR A 1 186 ? 5.498 4.511 -30.567 1.00 43.09 186 TYR A C 1
ATOM 1566 O O . TYR A 1 186 ? 5.938 3.367 -30.500 1.00 43.09 186 TYR A O 1
ATOM 1574 N N . VAL A 1 187 ? 4.726 4.935 -31.574 1.00 35.78 187 VAL A N 1
ATOM 1575 C CA . VAL A 1 187 ? 4.480 4.248 -32.864 1.00 35.78 187 VAL A CA 1
ATOM 1576 C C . VAL A 1 187 ? 4.234 5.373 -33.888 1.00 35.78 187 VAL A C 1
ATOM 1578 O O . VAL A 1 187 ? 3.381 6.213 -33.627 1.00 35.78 187 VAL A O 1
ATOM 1581 N N . ASP A 1 188 ? 4.909 5.588 -35.017 1.00 36.06 188 ASP A N 1
ATOM 1582 C CA . ASP A 1 188 ? 5.871 4.870 -35.857 1.00 36.06 188 ASP A CA 1
ATOM 1583 C C . ASP A 1 188 ? 6.940 5.885 -36.330 1.00 36.06 188 ASP A C 1
ATOM 1585 O O . ASP A 1 188 ? 6.592 7.001 -36.725 1.00 36.06 188 ASP A O 1
ATOM 1589 N N . GLY A 1 189 ? 8.225 5.504 -36.352 1.00 39.69 189 GLY A N 1
ATOM 1590 C CA . GLY A 1 189 ? 9.267 6.235 -37.099 1.00 39.69 189 GLY A CA 1
ATOM 1591 C C . GLY A 1 189 ? 10.455 6.805 -36.313 1.00 39.69 189 GLY A C 1
ATOM 1592 O O . GLY A 1 189 ? 11.361 7.352 -36.936 1.00 39.69 189 GLY A O 1
ATOM 1593 N N . SER A 1 190 ? 10.513 6.670 -34.986 1.00 37.84 190 SER A N 1
ATOM 1594 C CA . SER A 1 190 ? 11.735 6.961 -34.219 1.00 37.84 190 SER A CA 1
ATOM 1595 C C . SER A 1 190 ? 12.468 5.660 -33.901 1.00 37.84 190 SER A C 1
ATOM 1597 O O . SER A 1 190 ? 11.919 4.812 -33.202 1.00 37.84 190 SER A O 1
ATOM 1599 N N . GLU A 1 191 ? 13.710 5.511 -34.362 1.00 38.75 191 GLU A N 1
ATOM 1600 C CA . GLU A 1 191 ? 14.608 4.364 -34.115 1.00 38.75 191 GLU A CA 1
ATOM 1601 C C . GLU A 1 191 ? 15.036 4.196 -32.634 1.00 38.75 191 GLU A C 1
ATOM 1603 O O . GLU A 1 191 ? 16.060 3.595 -32.329 1.00 38.75 191 GLU A O 1
ATOM 1608 N N . SER A 1 192 ? 14.251 4.703 -31.684 1.00 37.22 192 SER A N 1
ATOM 1609 C CA . SER A 1 192 ? 14.499 4.610 -30.248 1.00 37.22 192 SER A CA 1
ATOM 1610 C C . SER A 1 192 ? 13.248 4.110 -29.515 1.00 37.22 192 SER A C 1
ATOM 1612 O O . SER A 1 192 ? 12.352 4.885 -29.191 1.00 37.22 192 SER A O 1
ATOM 1614 N N . ASN A 1 193 ? 13.213 2.796 -29.278 1.00 41.00 193 ASN A N 1
ATOM 1615 C CA . ASN A 1 193 ? 12.585 2.095 -28.149 1.00 41.00 193 ASN A CA 1
ATOM 1616 C C . ASN A 1 193 ? 11.159 2.512 -27.724 1.00 41.00 193 ASN A C 1
ATOM 1618 O O . ASN A 1 193 ? 10.960 3.103 -26.664 1.00 41.00 193 ASN A O 1
ATOM 1622 N N . GLY A 1 194 ? 10.145 2.099 -28.492 1.00 39.97 194 GLY A N 1
ATOM 1623 C CA . GLY A 1 194 ? 8.748 2.093 -28.041 1.00 39.97 194 GLY A CA 1
ATOM 1624 C C . GLY A 1 194 ? 8.439 0.890 -27.137 1.00 39.97 194 GLY A C 1
ATOM 1625 O O . GLY A 1 194 ? 8.723 -0.258 -27.492 1.00 39.97 194 GLY A O 1
ATOM 1626 N N . TYR A 1 195 ? 7.859 1.139 -25.961 1.00 48.81 195 TYR A N 1
ATOM 1627 C CA . TYR A 1 195 ? 7.478 0.112 -24.991 1.00 48.81 195 TYR A CA 1
ATOM 1628 C C . TYR A 1 195 ? 5.961 -0.138 -25.017 1.00 48.81 195 TYR A C 1
ATOM 1630 O O . TYR A 1 195 ? 5.182 0.625 -24.469 1.00 48.81 195 TYR A O 1
ATOM 1638 N N . VAL A 1 196 ? 5.595 -1.303 -25.566 1.00 48.72 196 VAL A N 1
ATOM 1639 C CA . VAL A 1 196 ? 4.391 -2.100 -25.249 1.00 48.72 196 VAL A CA 1
ATOM 1640 C C . VAL A 1 196 ? 3.066 -1.706 -25.926 1.00 48.72 196 VAL A C 1
ATOM 1642 O O . VAL A 1 196 ? 2.337 -0.809 -25.514 1.00 48.72 196 VAL A O 1
ATOM 1645 N N . GLN A 1 197 ? 2.659 -2.547 -26.888 1.00 41.28 197 GLN A N 1
ATOM 1646 C CA . GLN A 1 197 ? 1.250 -2.809 -27.193 1.00 41.28 197 GLN A CA 1
ATOM 1647 C C . GLN A 1 197 ? 0.650 -3.688 -26.086 1.00 41.28 197 GLN A C 1
ATOM 1649 O O . GLN A 1 197 ? 0.687 -4.917 -26.161 1.00 41.28 197 GLN A O 1
ATOM 1654 N N . GLY A 1 198 ? 0.054 -3.076 -25.064 1.00 43.38 198 GLY A N 1
ATOM 1655 C CA . GLY A 1 198 ? -0.768 -3.817 -24.113 1.00 43.38 198 GLY A CA 1
ATOM 1656 C C . GLY A 1 198 ? -2.015 -4.334 -24.831 1.00 43.38 198 GLY A C 1
ATOM 1657 O O . GLY A 1 198 ? -2.945 -3.574 -25.074 1.00 43.38 198 GLY A O 1
ATOM 1658 N N . ARG A 1 199 ? -2.077 -5.627 -25.172 1.00 45.12 199 ARG A N 1
ATOM 1659 C CA . ARG A 1 199 ? -3.273 -6.256 -25.783 1.00 45.12 199 ARG A CA 1
ATOM 1660 C C . ARG A 1 199 ? -4.492 -6.327 -24.836 1.00 45.12 199 ARG A C 1
ATOM 1662 O O . ARG A 1 199 ? -5.519 -6.898 -25.201 1.00 45.12 199 ARG A O 1
ATOM 1669 N N . GLY A 1 200 ? -4.400 -5.777 -23.622 1.00 52.00 200 GLY A N 1
ATOM 1670 C CA . GLY A 1 200 ? -5.439 -5.797 -22.589 1.00 52.00 200 GLY A CA 1
ATOM 1671 C C . GLY A 1 200 ? -6.185 -4.467 -22.431 1.00 52.00 200 GLY A C 1
ATOM 1672 O O . GLY A 1 200 ? -5.651 -3.397 -22.705 1.00 52.00 200 GLY A O 1
ATOM 1673 N N . LYS A 1 201 ? -7.434 -4.527 -21.947 1.00 59.34 201 LYS A N 1
ATOM 1674 C CA . LYS A 1 201 ? -8.204 -3.331 -21.563 1.00 59.34 201 LYS A CA 1
ATOM 1675 C C . LYS A 1 201 ? -7.564 -2.690 -20.327 1.00 59.34 201 LYS A C 1
ATOM 1677 O O . LYS A 1 201 ? -7.535 -3.309 -19.268 1.00 59.34 201 LYS A O 1
ATOM 1682 N N . GLN A 1 202 ? -7.079 -1.464 -20.479 1.00 70.12 202 GLN A N 1
ATOM 1683 C CA . GLN A 1 202 ? -6.576 -0.613 -19.400 1.00 70.12 202 GLN A CA 1
ATOM 1684 C C . GLN A 1 202 ? -7.645 0.434 -19.023 1.00 70.12 202 GLN A C 1
ATOM 1686 O O . GLN A 1 202 ? -8.409 0.854 -19.898 1.00 70.12 202 GLN A O 1
ATOM 1691 N N . PRO A 1 203 ? -7.729 0.863 -17.750 1.00 79.88 203 PRO A N 1
ATOM 1692 C CA . PRO A 1 203 ? -6.984 0.349 -16.597 1.00 79.88 203 PRO A CA 1
ATOM 1693 C C . PRO A 1 203 ? -7.446 -1.063 -16.198 1.00 79.88 203 PRO A C 1
ATOM 1695 O O . PRO A 1 203 ? -8.602 -1.438 -16.411 1.00 79.88 203 PRO A O 1
ATOM 1698 N N . ILE A 1 204 ? -6.563 -1.840 -15.569 1.00 82.38 204 ILE A N 1
ATOM 1699 C CA . ILE A 1 204 ? -6.904 -3.169 -15.045 1.00 82.38 204 ILE A CA 1
ATOM 1700 C C . ILE A 1 204 ? -7.434 -3.002 -13.624 1.00 82.38 204 ILE A C 1
ATOM 1702 O O . ILE A 1 204 ? -6.779 -2.398 -12.780 1.00 82.38 204 ILE A O 1
ATOM 1706 N N . THR A 1 205 ? -8.623 -3.539 -13.341 1.00 86.69 205 THR A N 1
ATOM 1707 C CA . THR A 1 205 ? -9.170 -3.574 -11.975 1.00 86.69 205 THR A CA 1
ATOM 1708 C C . THR A 1 205 ? -9.283 -5.009 -11.489 1.00 86.69 205 THR A C 1
ATOM 1710 O O . THR A 1 205 ? -10.076 -5.788 -12.019 1.00 86.69 205 THR A O 1
ATOM 1713 N N . ILE A 1 206 ? -8.527 -5.341 -10.446 1.00 88.25 206 ILE A N 1
ATOM 1714 C CA . ILE A 1 206 ? -8.590 -6.634 -9.767 1.00 88.25 206 ILE A CA 1
ATOM 1715 C C . ILE A 1 206 ? -9.493 -6.477 -8.546 1.00 88.25 206 ILE A C 1
ATOM 1717 O O . ILE A 1 206 ? -9.184 -5.728 -7.618 1.00 88.25 206 ILE A O 1
ATOM 1721 N N . ARG A 1 207 ? -10.648 -7.147 -8.559 1.00 90.38 207 ARG A N 1
ATOM 1722 C CA . ARG A 1 207 ? -11.636 -7.052 -7.475 1.00 90.38 207 ARG A CA 1
ATOM 1723 C C . ARG A 1 207 ? -11.110 -7.703 -6.200 1.00 90.38 207 ARG A C 1
ATOM 1725 O O . ARG A 1 207 ? -10.498 -8.764 -6.270 1.00 90.38 207 ARG A O 1
ATOM 1732 N N . TYR A 1 208 ? -11.435 -7.128 -5.040 1.00 90.50 208 TYR A N 1
ATOM 1733 C CA . TYR A 1 208 ? -11.043 -7.715 -3.750 1.00 90.50 208 TYR A CA 1
ATOM 1734 C C . TYR A 1 208 ? -11.577 -9.135 -3.563 1.00 90.50 208 TYR A C 1
ATOM 1736 O O . TYR A 1 208 ? -10.860 -9.981 -3.053 1.00 90.50 208 TYR A O 1
ATOM 1744 N N . SER A 1 209 ? -12.778 -9.423 -4.071 1.00 87.44 209 SER A N 1
ATOM 1745 C CA . SER A 1 209 ? -13.404 -10.751 -4.019 1.00 87.44 209 SER A CA 1
ATOM 1746 C C . SER A 1 209 ? -12.625 -11.861 -4.733 1.00 87.44 209 SER A C 1
ATOM 1748 O O . SER A 1 209 ? -13.036 -13.008 -4.684 1.00 87.44 209 SER A O 1
ATOM 1750 N N . TYR A 1 210 ? -11.568 -11.540 -5.482 1.00 85.81 210 TYR A N 1
ATOM 1751 C CA . TYR A 1 210 ? -10.670 -12.553 -6.038 1.00 85.81 210 TYR A CA 1
ATOM 1752 C C . TYR A 1 210 ? -9.708 -13.120 -4.976 1.00 85.81 210 TYR A C 1
ATOM 1754 O O . TYR A 1 210 ? -9.156 -14.200 -5.160 1.00 85.81 210 TYR A O 1
ATOM 1762 N N . PHE A 1 211 ? -9.497 -12.388 -3.878 1.00 83.94 211 PHE A N 1
ATOM 1763 C CA . PHE A 1 211 ? -8.550 -12.728 -2.813 1.00 83.94 211 PHE A CA 1
ATOM 1764 C C . PHE A 1 211 ? -9.216 -13.175 -1.507 1.00 83.94 211 PHE A C 1
ATOM 1766 O O . PHE A 1 211 ? -8.512 -13.679 -0.634 1.00 83.94 211 PHE A O 1
ATOM 1773 N N . LEU A 1 212 ? -10.524 -12.930 -1.371 1.00 84.38 212 LEU A N 1
ATOM 1774 C CA . LEU A 1 212 ? -11.349 -13.195 -0.188 1.00 84.38 212 LEU A CA 1
ATOM 1775 C C . LEU A 1 212 ? -12.268 -14.386 -0.458 1.00 84.38 212 LEU A C 1
ATOM 1777 O O . LEU A 1 212 ? -12.372 -15.256 0.430 1.00 84.38 212 LEU A O 1
#